Protein AF-A0A1H5C135-F1 (afdb_monomer)

Nearest PDB structures (foldseek):
  6i3y-assembly1_C  TM=2.835E-01  e=1.461E+00  Homo sapiens

Foldseek 3Di:
DDPPLPLAQDDADDLVVLVPDPQLVSSLQNDPAPVSNLVSQVPHEHEPVSVVVVVVCQVVVVHSKHKDKDKDKAFPPVLDQDPVLVVCVVPPPDDPPDDDDPNNVSVVVSVVRMWTKMWMKIAHPVQQWIKIKMDTPLLQDQPPNPDPLGRWIFIDIVNNDVDGPVVQVVLVVPHDRPDDTRIHHYDYDD

Sequence (190 aa):
MGISDTRRAPPPISYDEAMTLPNSVLRLFNLFQKKNVRRFCRSECISQSHLFEIIVACETGQLPWLHKLRYRYFVPPHLEPTAKDREAMLTDDLKVGDTIPDYLRRMTRIFDERRYLVGHIFYSADLSNWHLLYFDQRDLSTRNNHWAGGSHVHVVNWLTVRRDAKVVWEEFNAGKPHMSGLHVRCKRGV

pLDDT: mean 86.57, std 11.34, range [35.56, 97.12]

Structure (mmCIF, N/CA/C/O backbone):
data_AF-A0A1H5C135-F1
#
_entry.id   AF-A0A1H5C135-F1
#
loop_
_atom_site.group_PDB
_atom_site.id
_atom_site.type_symbol
_atom_site.label_atom_id
_atom_site.label_alt_id
_atom_site.label_comp_id
_atom_site.label_asym_id
_atom_site.label_entity_id
_atom_site.label_seq_id
_atom_site.pdbx_PDB_ins_code
_atom_site.Cartn_x
_atom_site.Cartn_y
_atom_site.Cartn_z
_atom_site.occupancy
_atom_site.B_iso_or_equiv
_atom_site.auth_seq_id
_atom_site.auth_comp_id
_atom_site.auth_asym_id
_atom_site.auth_atom_id
_atom_site.pdbx_PDB_model_num
ATOM 1 N N . MET A 1 1 ? 4.888 28.127 19.162 1.00 35.56 1 MET A N 1
ATOM 2 C CA . MET A 1 1 ? 3.709 27.390 19.666 1.00 35.56 1 MET A CA 1
ATOM 3 C C . MET A 1 1 ? 3.835 25.948 19.214 1.00 35.56 1 MET A C 1
ATOM 5 O O . MET A 1 1 ? 3.716 25.688 18.026 1.00 35.56 1 MET A O 1
ATOM 9 N N . GLY A 1 2 ? 4.194 25.040 20.122 1.00 42.16 2 GLY A N 1
ATOM 10 C CA . GLY A 1 2 ? 4.260 23.614 19.811 1.00 42.16 2 GLY A CA 1
ATOM 11 C C . GLY A 1 2 ? 2.852 23.038 19.818 1.00 42.16 2 GLY A C 1
ATOM 12 O O . GLY A 1 2 ? 2.209 23.028 20.864 1.00 42.16 2 GLY A O 1
ATOM 13 N N . ILE A 1 3 ? 2.365 22.586 18.665 1.00 38.75 3 ILE A N 1
ATOM 14 C CA . ILE A 1 3 ? 1.192 21.716 18.623 1.00 38.75 3 ILE A CA 1
ATOM 15 C C . ILE A 1 3 ? 1.677 20.384 19.192 1.00 38.75 3 ILE A C 1
ATOM 17 O O . ILE A 1 3 ? 2.441 19.675 18.537 1.00 38.75 3 ILE A O 1
ATOM 21 N N . SER A 1 4 ? 1.319 20.076 20.440 1.00 42.50 4 SER A N 1
ATOM 22 C CA . SER A 1 4 ? 1.486 18.721 20.953 1.00 42.50 4 SER A CA 1
ATOM 23 C C . SER A 1 4 ? 0.622 17.822 20.078 1.00 42.50 4 SER A C 1
ATOM 25 O O . SER A 1 4 ? -0.604 17.922 20.114 1.00 42.50 4 SER A O 1
ATOM 27 N N . ASP A 1 5 ? 1.255 17.007 19.241 1.00 51.34 5 ASP A N 1
ATOM 28 C CA . ASP A 1 5 ? 0.555 16.064 18.384 1.00 51.34 5 ASP A CA 1
ATOM 29 C C . ASP A 1 5 ? -0.019 14.942 19.264 1.00 51.34 5 ASP A C 1
ATOM 31 O O . ASP A 1 5 ? 0.650 13.966 19.599 1.00 51.34 5 ASP A O 1
ATOM 35 N N . THR A 1 6 ? -1.252 15.136 19.736 1.00 50.22 6 THR A N 1
ATOM 36 C CA . THR A 1 6 ? -1.978 14.223 20.631 1.00 50.22 6 THR A CA 1
ATOM 37 C C . THR A 1 6 ? -2.651 13.074 19.882 1.00 50.22 6 THR A C 1
ATOM 39 O O . THR A 1 6 ? -3.465 12.355 20.466 1.00 50.22 6 THR A O 1
ATOM 42 N N . ARG A 1 7 ? -2.312 12.861 18.603 1.00 63.03 7 ARG A N 1
ATOM 43 C CA . ARG A 1 7 ? -2.850 11.793 17.755 1.00 63.03 7 ARG A CA 1
ATOM 44 C C . ARG A 1 7 ? -2.336 10.415 18.192 1.00 63.03 7 ARG A C 1
ATOM 46 O O . ARG A 1 7 ? -1.456 9.809 17.577 1.00 63.03 7 ARG A O 1
ATOM 53 N N . ARG A 1 8 ? -2.889 9.915 19.299 1.00 64.31 8 ARG A N 1
ATOM 54 C CA . ARG A 1 8 ? -2.757 8.519 19.731 1.00 64.31 8 ARG A CA 1
ATOM 55 C C . ARG A 1 8 ? -3.628 7.623 18.861 1.00 64.31 8 ARG A C 1
ATOM 57 O O . ARG A 1 8 ? -4.703 8.025 18.419 1.00 64.31 8 ARG A O 1
ATOM 64 N N . ALA A 1 9 ? -3.162 6.395 18.650 1.00 64.50 9 ALA A N 1
ATOM 65 C CA . ALA A 1 9 ? -3.964 5.371 17.999 1.00 64.50 9 ALA A CA 1
ATOM 66 C C . ALA A 1 9 ? -5.292 5.165 18.758 1.00 64.50 9 ALA A C 1
ATOM 68 O O . ALA A 1 9 ? -5.298 5.233 19.994 1.00 64.50 9 ALA A O 1
ATOM 69 N N . PRO A 1 10 ? -6.405 4.919 18.045 1.00 68.75 10 PRO A N 1
ATOM 70 C CA . PRO A 1 10 ? -7.676 4.604 18.684 1.00 68.75 10 PRO A CA 1
ATOM 71 C C . PRO A 1 10 ? -7.554 3.332 19.541 1.00 68.75 10 PRO A C 1
ATOM 73 O O . PRO A 1 10 ? -6.720 2.468 19.243 1.00 68.75 10 PRO A O 1
ATOM 76 N N . PRO A 1 11 ? -8.355 3.202 20.615 1.00 74.19 11 PRO A N 1
ATOM 77 C CA . PRO A 1 11 ? -8.351 2.000 21.435 1.00 74.19 11 PRO A CA 1
ATOM 78 C C . PRO A 1 11 ? -8.760 0.771 20.606 1.00 74.19 11 PRO A C 1
ATOM 80 O O . PRO A 1 11 ? -9.535 0.894 19.654 1.00 74.19 11 PRO A O 1
ATOM 83 N N . PRO A 1 12 ? -8.262 -0.424 20.962 1.00 77.06 12 PRO A N 1
ATOM 84 C CA . PRO A 1 12 ? -8.620 -1.645 20.265 1.00 77.06 12 PRO A CA 1
ATOM 85 C C . PRO A 1 12 ? -10.108 -1.954 20.410 1.00 77.06 12 PRO A C 1
ATOM 87 O O . PRO A 1 12 ? -10.613 -2.092 21.521 1.00 77.06 12 PRO A O 1
ATOM 90 N N . ILE A 1 13 ? -10.776 -2.125 19.273 1.00 83.12 13 ILE A N 1
ATOM 91 C CA . ILE A 1 13 ? -12.160 -2.600 19.188 1.00 83.12 13 ILE A CA 1
ATOM 92 C C . ILE A 1 13 ? -12.206 -4.083 18.803 1.00 83.12 13 ILE A C 1
ATOM 94 O O . ILE A 1 13 ? -11.214 -4.668 18.347 1.00 83.12 13 ILE A O 1
ATOM 98 N N . SER A 1 14 ? -13.359 -4.724 19.013 1.00 87.50 14 SER A N 1
ATOM 99 C CA . SER A 1 14 ? -13.539 -6.132 18.638 1.00 87.50 14 SER A CA 1
ATOM 100 C C . SER A 1 14 ? -13.514 -6.319 17.112 1.00 87.50 14 SER A C 1
ATOM 102 O O . SER A 1 14 ? -13.694 -5.371 16.351 1.00 87.50 14 SER A O 1
ATOM 104 N N . TYR A 1 15 ? -13.293 -7.553 16.637 1.00 88.88 15 TYR A N 1
ATOM 105 C CA . TYR A 1 15 ? -13.357 -7.829 15.194 1.00 88.88 15 TYR A CA 1
ATOM 106 C C . TYR A 1 15 ? -14.740 -7.502 14.624 1.00 88.88 15 TYR A C 1
ATOM 108 O O . TYR A 1 15 ? -14.822 -6.853 13.588 1.00 88.88 15 TYR A O 1
ATOM 116 N N . ASP A 1 16 ? -15.805 -7.933 15.301 1.00 91.06 16 ASP A N 1
ATOM 117 C CA . ASP A 1 16 ? -17.172 -7.746 14.814 1.00 91.06 16 ASP A CA 1
ATOM 118 C C . ASP A 1 16 ? -17.531 -6.258 14.761 1.00 91.06 16 ASP A C 1
ATOM 120 O O . ASP A 1 16 ? -18.041 -5.786 13.749 1.00 91.06 16 ASP A O 1
ATOM 124 N N . GLU A 1 17 ? -17.141 -5.494 15.784 1.00 90.12 17 GLU A N 1
ATOM 125 C CA . GLU A 1 17 ? -17.273 -4.035 15.806 1.00 90.12 17 GLU A CA 1
ATOM 126 C C . GLU A 1 17 ? -16.474 -3.372 14.679 1.00 90.12 17 GLU A C 1
ATOM 128 O O . GLU A 1 17 ? -17.028 -2.571 13.926 1.00 90.12 17 GLU A O 1
ATOM 133 N N . ALA A 1 18 ? -15.211 -3.762 14.471 1.00 88.69 18 ALA A N 1
ATOM 134 C CA . ALA A 1 18 ? -14.408 -3.249 13.364 1.00 88.69 18 ALA A CA 1
ATOM 135 C C . ALA A 1 18 ? -15.068 -3.517 12.007 1.00 88.69 18 ALA A C 1
ATOM 137 O O . ALA A 1 18 ? -15.027 -2.658 11.131 1.00 88.69 18 ALA A O 1
ATOM 138 N N . MET A 1 19 ? -15.715 -4.671 11.826 1.00 92.81 19 MET A N 1
ATOM 139 C CA . MET A 1 19 ? -16.389 -5.030 10.577 1.00 92.81 19 MET A CA 1
ATOM 140 C C . MET A 1 19 ? -17.654 -4.208 10.290 1.00 92.81 19 MET A C 1
ATOM 142 O O . MET A 1 19 ? -18.067 -4.145 9.130 1.00 92.81 19 MET A O 1
ATOM 146 N N . THR A 1 20 ? -18.223 -3.528 11.291 1.00 92.56 20 THR A N 1
ATOM 147 C CA . THR A 1 20 ? -19.357 -2.602 11.104 1.00 92.56 20 THR A CA 1
ATOM 148 C C . THR A 1 20 ? -18.963 -1.251 10.514 1.00 92.56 20 THR A C 1
ATOM 150 O O . THR A 1 20 ? -19.818 -0.554 9.969 1.00 92.56 20 THR A O 1
ATOM 153 N N . LEU A 1 21 ? -17.678 -0.876 10.567 1.00 90.94 21 LEU A N 1
ATOM 154 C CA . LEU A 1 21 ? -17.236 0.431 10.080 1.00 90.94 21 LEU A CA 1
ATOM 155 C C . LEU A 1 21 ? -17.515 0.562 8.574 1.00 90.94 21 LEU A C 1
ATOM 157 O O . LEU A 1 21 ? -17.286 -0.391 7.826 1.00 90.94 21 LEU A O 1
ATOM 161 N N . PRO A 1 22 ? -17.964 1.723 8.077 1.00 91.62 22 PRO A N 1
ATOM 162 C CA . PRO A 1 22 ? -18.335 1.870 6.668 1.00 91.62 22 PRO A CA 1
ATOM 163 C C . PRO A 1 22 ? -17.126 1.736 5.730 1.00 91.62 22 PRO A C 1
ATOM 165 O O . PRO A 1 22 ? -17.225 1.143 4.657 1.00 91.62 22 PRO A O 1
ATOM 168 N N . ASN A 1 23 ? -15.958 2.213 6.165 1.00 95.19 23 ASN A N 1
ATOM 169 C CA . ASN A 1 23 ? -14.751 2.260 5.352 1.00 95.19 23 ASN A CA 1
ATOM 170 C C . ASN A 1 23 ? -13.861 1.024 5.574 1.00 95.19 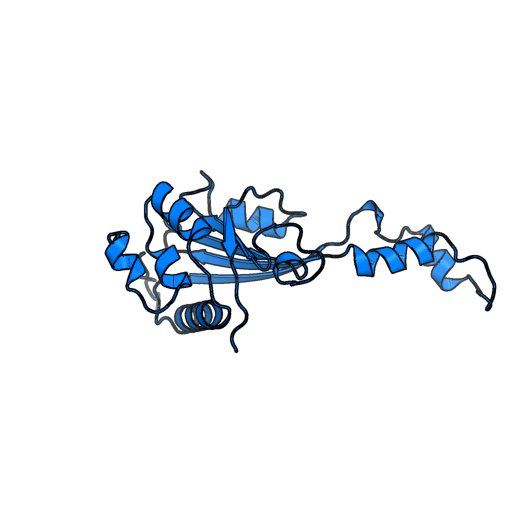23 ASN A C 1
ATOM 172 O O . ASN A 1 23 ? -13.342 0.800 6.666 1.00 95.19 23 ASN A O 1
ATOM 176 N N . SER A 1 24 ? -13.626 0.248 4.512 1.00 95.19 24 SER A N 1
ATOM 177 C CA . SER A 1 24 ? -12.849 -1.006 4.547 1.00 95.19 24 SER A CA 1
ATOM 178 C C . SER A 1 24 ? -11.404 -0.841 5.027 1.00 95.19 24 SER A C 1
ATOM 180 O O . SER A 1 24 ? -10.858 -1.753 5.640 1.00 95.19 24 SER A O 1
ATOM 182 N N . VAL A 1 25 ? -10.764 0.295 4.746 1.00 95.75 25 VAL A N 1
ATOM 183 C CA . VAL A 1 25 ? -9.392 0.564 5.205 1.00 95.75 25 VAL A CA 1
ATOM 184 C C . VAL A 1 25 ? -9.400 0.866 6.702 1.00 95.75 25 VAL A C 1
ATOM 186 O O . VAL A 1 25 ? -8.569 0.340 7.440 1.00 95.75 25 VAL A O 1
ATOM 189 N N . LEU A 1 26 ? -10.400 1.612 7.176 1.00 93.94 26 LEU A N 1
ATOM 190 C CA . LEU A 1 26 ? -10.574 1.867 8.604 1.00 93.94 26 LEU A CA 1
ATOM 191 C C . LEU A 1 26 ? -10.840 0.579 9.394 1.00 93.94 26 LEU A C 1
ATOM 193 O O . LEU A 1 26 ? -10.313 0.435 10.496 1.00 93.94 26 LEU A O 1
ATOM 197 N N . ARG A 1 27 ? -11.582 -0.386 8.823 1.00 95.06 27 ARG A N 1
ATOM 198 C CA . ARG A 1 27 ? -11.733 -1.731 9.416 1.00 95.06 27 ARG A CA 1
ATOM 199 C C . ARG A 1 27 ? -10.369 -2.351 9.698 1.00 95.06 27 ARG A C 1
ATOM 201 O O . ARG A 1 27 ? -10.116 -2.765 10.821 1.00 95.06 27 ARG A O 1
ATOM 208 N N . LEU A 1 28 ? -9.479 -2.367 8.699 1.00 95.06 28 LEU A N 1
ATOM 209 C CA . LEU A 1 28 ? -8.127 -2.925 8.809 1.00 95.06 28 LEU A CA 1
ATOM 210 C C . LEU A 1 28 ? -7.286 -2.219 9.883 1.00 95.06 28 LEU A C 1
ATOM 212 O O . LEU A 1 28 ? -6.556 -2.890 10.613 1.00 95.06 28 LEU A O 1
ATOM 216 N N . PHE A 1 29 ? -7.378 -0.891 9.978 1.00 93.38 29 PHE A N 1
ATOM 217 C CA . PHE A 1 29 ? -6.605 -0.089 10.938 1.00 93.38 29 PHE A CA 1
ATOM 218 C C . PHE A 1 29 ? -7.008 -0.345 12.390 1.00 93.38 29 PHE A C 1
ATOM 220 O O . PHE A 1 29 ? -6.209 -0.154 13.300 1.00 93.38 29 PHE A O 1
ATOM 227 N N . ASN A 1 30 ? -8.228 -0.832 12.601 1.00 92.12 30 ASN A N 1
ATOM 228 C CA . ASN A 1 30 ? -8.767 -1.136 13.918 1.00 92.12 30 ASN A CA 1
ATOM 229 C C . ASN A 1 30 ? -8.621 -2.620 14.311 1.00 92.12 30 ASN A C 1
ATOM 231 O O . ASN A 1 30 ? -9.238 -3.078 15.271 1.00 92.12 30 ASN A O 1
ATOM 235 N N . LEU A 1 31 ? -7.795 -3.398 13.598 1.00 93.31 31 LEU A N 1
ATOM 236 C CA . LEU A 1 31 ? -7.506 -4.792 13.946 1.00 93.31 31 LEU A CA 1
ATOM 237 C C . LEU A 1 31 ? -6.205 -4.908 14.739 1.00 93.31 31 LEU A C 1
ATOM 239 O O . LEU A 1 31 ? -5.119 -4.764 14.188 1.00 93.31 31 LEU A O 1
ATOM 243 N N . PHE A 1 32 ? -6.317 -5.308 16.007 1.00 91.75 32 PHE A N 1
ATOM 244 C CA . PHE A 1 32 ? -5.185 -5.410 16.942 1.00 91.75 32 PHE A CA 1
ATOM 245 C C . PHE A 1 32 ? -4.695 -6.845 17.178 1.00 91.75 32 PHE A C 1
ATOM 247 O O . PHE A 1 32 ? -3.908 -7.122 18.079 1.00 91.75 32 PHE A O 1
ATOM 254 N N . GLN A 1 33 ? -5.158 -7.796 16.364 1.00 92.38 33 GLN A N 1
ATOM 255 C CA . GLN A 1 33 ? -4.732 -9.191 16.439 1.00 92.38 33 GLN A CA 1
ATOM 256 C C . GLN A 1 33 ? -4.338 -9.706 15.061 1.00 92.38 33 GLN A C 1
ATOM 258 O O . GLN A 1 33 ? -5.110 -9.637 14.104 1.00 92.38 33 GLN A O 1
ATOM 263 N N . LYS A 1 34 ? -3.160 -10.332 14.973 1.00 93.81 34 LYS A N 1
ATOM 264 C CA . LYS A 1 34 ? -2.631 -10.901 13.722 1.00 93.81 34 LYS A CA 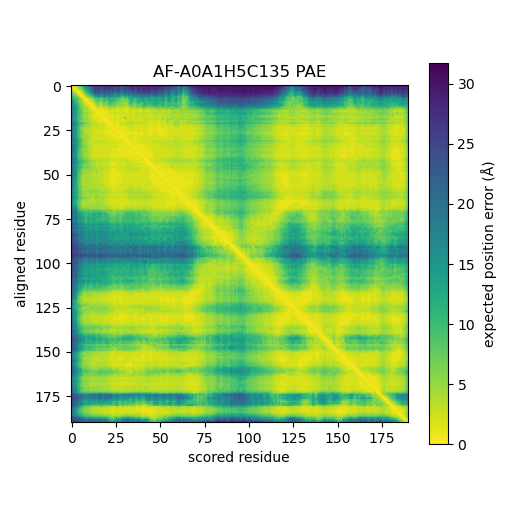1
ATOM 265 C C . LYS A 1 34 ? -3.607 -11.871 13.045 1.00 93.81 34 LYS A C 1
ATOM 267 O O . LYS A 1 34 ? -3.706 -11.882 11.819 1.00 93.81 34 LYS A O 1
ATOM 272 N N . LYS A 1 35 ? -4.340 -12.679 13.825 1.00 94.88 35 LYS A N 1
ATOM 273 C CA . LYS A 1 35 ? -5.364 -13.600 13.294 1.00 94.88 35 LYS A CA 1
ATOM 274 C C . LYS A 1 35 ? -6.503 -12.856 12.584 1.00 94.88 35 LYS A C 1
ATOM 276 O O . LYS A 1 35 ? -6.935 -13.298 11.525 1.00 94.88 35 LYS A O 1
ATOM 281 N N . ASN A 1 36 ? -6.914 -11.705 13.113 1.00 95.19 36 ASN A N 1
ATOM 282 C CA . ASN A 1 36 ? -7.996 -10.895 12.564 1.00 95.19 36 ASN A CA 1
ATOM 283 C C . ASN A 1 36 ? -7.551 -10.189 11.285 1.00 95.19 36 ASN A C 1
ATOM 285 O O . ASN A 1 36 ? -8.279 -10.217 10.302 1.00 95.19 36 ASN A O 1
ATOM 289 N N . VAL A 1 37 ? -6.326 -9.653 11.256 1.00 95.19 37 VAL A N 1
ATOM 290 C CA . VAL A 1 37 ? -5.735 -9.075 10.036 1.00 95.19 37 VAL A CA 1
ATOM 291 C C . VAL A 1 37 ? -5.681 -10.120 8.919 1.00 95.19 37 VAL A C 1
ATOM 293 O O . VAL A 1 37 ? -6.117 -9.870 7.801 1.00 95.19 37 VAL A O 1
ATOM 296 N N . ARG A 1 38 ? -5.212 -11.336 9.225 1.00 95.62 38 ARG A N 1
ATOM 297 C CA . ARG A 1 38 ? -5.188 -12.443 8.255 1.00 95.62 38 ARG A CA 1
ATOM 298 C C . ARG A 1 38 ? -6.583 -12.829 7.770 1.00 95.62 38 ARG A C 1
ATOM 300 O O . ARG A 1 38 ? -6.739 -13.113 6.587 1.00 95.62 38 ARG A O 1
ATOM 307 N N . ARG A 1 39 ? -7.573 -12.865 8.669 1.00 95.81 39 ARG A N 1
ATOM 308 C CA . ARG A 1 39 ? -8.977 -13.127 8.320 1.00 95.81 39 ARG A CA 1
ATOM 309 C C . ARG A 1 39 ? -9.495 -12.054 7.366 1.00 95.81 39 ARG A C 1
ATOM 311 O O . ARG A 1 39 ? -9.949 -12.400 6.283 1.00 95.81 39 ARG A O 1
ATOM 318 N N . PHE A 1 40 ? -9.318 -10.785 7.728 1.00 96.38 40 PHE A N 1
ATOM 319 C CA . PHE A 1 40 ? -9.700 -9.631 6.921 1.00 96.38 40 PHE A CA 1
ATOM 320 C C . PHE A 1 40 ? -9.102 -9.699 5.512 1.00 96.38 40 PHE A C 1
ATOM 322 O O . PHE A 1 40 ? -9.833 -9.658 4.533 1.00 96.38 40 PHE A O 1
ATOM 329 N N . CYS A 1 41 ? -7.787 -9.901 5.389 1.00 95.50 41 CYS A N 1
ATOM 330 C CA . CYS A 1 41 ? -7.118 -9.965 4.087 1.00 95.50 41 CYS A CA 1
ATOM 331 C C . CYS A 1 41 ? -7.635 -11.102 3.179 1.00 95.50 41 CYS A C 1
ATOM 333 O O . CYS A 1 41 ? -7.544 -10.999 1.960 1.00 95.50 41 CYS A O 1
ATOM 335 N N . ARG A 1 42 ? -8.189 -12.181 3.752 1.00 94.44 42 ARG A N 1
ATOM 336 C CA . ARG A 1 42 ? -8.751 -13.315 2.996 1.00 94.44 42 ARG A CA 1
ATOM 337 C C . ARG A 1 42 ? -10.202 -13.096 2.566 1.00 94.44 42 ARG A C 1
ATOM 339 O O . ARG A 1 42 ? -10.584 -13.561 1.491 1.00 94.44 42 ARG A O 1
ATOM 346 N N . SER A 1 43 ? -11.020 -12.465 3.409 1.00 93.31 43 SER A N 1
ATOM 347 C CA . SER A 1 43 ? -12.465 -12.330 3.174 1.00 93.31 43 SER A CA 1
ATOM 348 C C . SER A 1 43 ? -12.845 -10.996 2.545 1.00 93.31 43 SER A C 1
ATOM 350 O O . SER A 1 43 ? -13.713 -10.961 1.676 1.00 93.31 43 SER A O 1
ATOM 352 N N . GLU A 1 44 ? -12.156 -9.919 2.901 1.00 95.00 44 GLU A N 1
ATOM 353 C CA . GLU A 1 44 ? -12.580 -8.564 2.575 1.00 95.00 44 GLU A CA 1
ATOM 354 C C . GLU A 1 44 ? -11.979 -8.032 1.275 1.00 95.00 44 GLU A C 1
ATOM 356 O O . GLU A 1 44 ? -11.074 -8.610 0.663 1.00 95.00 44 GLU A O 1
ATOM 361 N N . CYS A 1 45 ? -12.521 -6.895 0.847 1.00 94.81 45 CYS A N 1
ATOM 362 C CA . CYS A 1 45 ? -12.034 -6.130 -0.283 1.00 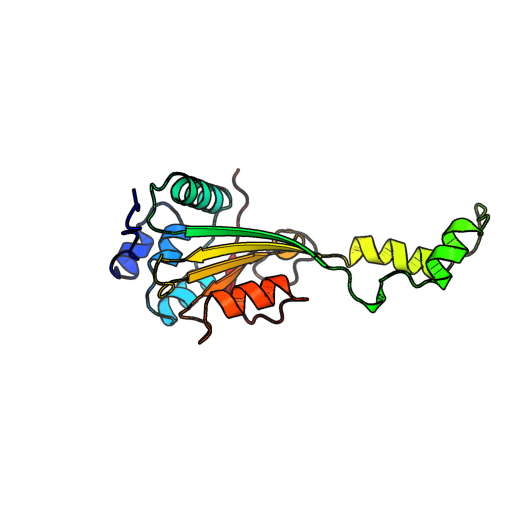94.81 45 CYS A CA 1
ATOM 363 C C . CYS A 1 45 ? -11.881 -4.661 0.118 1.00 94.81 45 CYS A C 1
ATOM 365 O O . CYS A 1 45 ? -12.805 -4.055 0.663 1.00 94.81 45 CYS A O 1
ATOM 367 N N . ILE A 1 46 ? -10.715 -4.088 -0.173 1.00 94.94 46 ILE A N 1
ATOM 368 C CA . ILE A 1 46 ? -10.474 -2.655 -0.053 1.00 94.94 46 ILE A CA 1
ATOM 369 C C . ILE A 1 46 ? -10.964 -1.959 -1.325 1.00 94.94 46 ILE A C 1
ATOM 371 O O . ILE A 1 46 ? -10.635 -2.363 -2.439 1.00 94.94 46 ILE A O 1
ATOM 375 N N . SER A 1 47 ? -11.759 -0.904 -1.160 1.00 93.75 47 SER A N 1
ATOM 376 C CA . SER A 1 47 ? -12.128 -0.011 -2.262 1.00 93.75 47 SER A CA 1
ATOM 377 C C . SER A 1 47 ? -11.079 1.084 -2.441 1.00 93.75 47 SER A C 1
ATOM 379 O O . SER A 1 47 ? -10.600 1.635 -1.448 1.00 93.75 47 SER A O 1
ATOM 381 N N . GLN A 1 48 ? -10.775 1.461 -3.685 1.00 92.44 48 GLN A N 1
ATOM 382 C CA . GLN A 1 48 ? -9.945 2.640 -3.960 1.00 92.44 48 GLN A CA 1
ATOM 383 C C . GLN A 1 48 ? -10.563 3.926 -3.395 1.00 92.44 48 GLN A C 1
ATOM 385 O O . GLN A 1 48 ? -9.836 4.731 -2.821 1.00 92.44 48 GLN A O 1
ATOM 390 N N . SER A 1 49 ? -11.891 4.081 -3.465 1.00 94.94 49 SER A N 1
ATOM 391 C CA . SER A 1 49 ? -12.586 5.232 -2.869 1.00 94.94 49 SER A CA 1
ATOM 392 C C . SER A 1 49 ? -12.390 5.279 -1.354 1.00 94.94 49 SER A C 1
ATOM 394 O O . SER A 1 49 ? -12.060 6.324 -0.810 1.00 94.94 49 SER A O 1
ATOM 396 N N . HIS A 1 50 ? -12.458 4.125 -0.682 1.00 95.94 50 HIS A N 1
ATOM 397 C CA . HIS A 1 50 ? -12.204 4.051 0.757 1.00 95.94 50 HIS A CA 1
ATOM 398 C C . HIS A 1 50 ? -10.755 4.397 1.113 1.00 95.94 50 HIS A C 1
ATOM 400 O O . HIS A 1 50 ? -10.518 5.044 2.128 1.00 95.94 50 HIS A O 1
ATOM 406 N N . LEU A 1 51 ? -9.778 3.980 0.301 1.00 95.69 51 LEU A N 1
ATOM 407 C CA . LEU A 1 51 ? -8.386 4.382 0.507 1.00 95.69 51 LEU A CA 1
ATOM 408 C C . LEU A 1 51 ? -8.219 5.897 0.342 1.00 95.69 51 LEU A C 1
ATOM 410 O O . LEU A 1 51 ? -7.574 6.527 1.175 1.00 95.69 51 LEU A O 1
ATOM 414 N N . PHE A 1 52 ? -8.832 6.480 -0.689 1.00 95.62 52 PHE A N 1
ATOM 415 C CA . PHE A 1 52 ? -8.824 7.923 -0.916 1.00 95.62 52 PHE A CA 1
ATOM 416 C C . PHE A 1 52 ? -9.453 8.697 0.251 1.00 95.62 52 PHE A C 1
ATOM 418 O O . PHE A 1 52 ? -8.831 9.624 0.764 1.00 95.62 52 PHE A O 1
ATOM 425 N N . GLU A 1 53 ? -10.629 8.281 0.724 1.00 96.31 53 GLU A N 1
ATOM 426 C CA . GLU A 1 53 ? -11.298 8.874 1.889 1.00 96.31 53 GLU A CA 1
ATOM 427 C C . GLU A 1 53 ? -10.393 8.883 3.124 1.00 96.31 53 GLU A C 1
ATOM 429 O O . GLU A 1 53 ? -10.286 9.904 3.798 1.00 96.31 53 GLU A O 1
ATOM 434 N N . ILE A 1 54 ? -9.700 7.772 3.406 1.00 96.12 54 ILE A N 1
ATOM 435 C CA . ILE A 1 54 ? -8.778 7.701 4.543 1.00 96.12 54 ILE A CA 1
ATOM 436 C C . ILE A 1 54 ? -7.585 8.627 4.355 1.00 96.12 54 ILE A C 1
ATOM 438 O O . ILE A 1 54 ? -7.211 9.297 5.312 1.00 96.12 54 ILE A O 1
ATOM 442 N N . ILE A 1 55 ? -7.005 8.709 3.155 1.00 96.75 55 ILE A N 1
ATOM 443 C CA . ILE A 1 55 ? -5.915 9.655 2.876 1.00 96.75 55 ILE A CA 1
ATOM 444 C C . ILE A 1 55 ? -6.384 11.079 3.180 1.00 96.75 55 ILE A C 1
ATOM 446 O O . ILE A 1 55 ? -5.762 11.759 3.990 1.00 96.75 55 ILE A O 1
ATOM 450 N N . VAL A 1 56 ? -7.514 11.504 2.611 1.00 97.12 56 VAL A N 1
ATOM 451 C CA . VAL A 1 56 ? -8.066 12.848 2.836 1.00 97.12 56 VAL A CA 1
ATOM 452 C C . VAL A 1 56 ? -8.346 13.091 4.319 1.00 97.12 56 VAL A C 1
ATOM 454 O O . VAL A 1 56 ? -7.965 14.133 4.852 1.00 97.12 56 VAL A O 1
ATOM 457 N N . ALA A 1 57 ? -8.955 12.133 5.015 1.00 95.69 57 ALA A N 1
ATOM 458 C CA . ALA A 1 57 ? -9.254 12.254 6.437 1.00 95.69 57 ALA A CA 1
ATOM 459 C C . ALA A 1 57 ? -7.984 12.338 7.310 1.00 95.69 57 ALA A C 1
ATOM 461 O O . ALA A 1 57 ? -7.982 13.032 8.325 1.00 95.69 57 ALA A O 1
ATOM 462 N N . CYS A 1 58 ? -6.885 11.682 6.921 1.00 94.56 58 CYS A N 1
ATOM 463 C CA . CYS A 1 58 ? -5.588 11.814 7.596 1.00 94.56 58 CYS A CA 1
ATOM 464 C C . CYS A 1 58 ? -4.955 13.193 7.350 1.00 94.56 58 CYS A C 1
ATOM 466 O O . CYS A 1 58 ? -4.547 13.861 8.299 1.00 94.56 58 CYS A O 1
ATOM 468 N N . GLU A 1 59 ? -4.906 13.643 6.091 1.00 94.44 59 GLU A N 1
ATOM 469 C CA . GLU A 1 59 ? -4.295 14.928 5.704 1.00 94.44 59 GLU A CA 1
ATOM 470 C C . GLU A 1 59 ? -5.052 16.134 6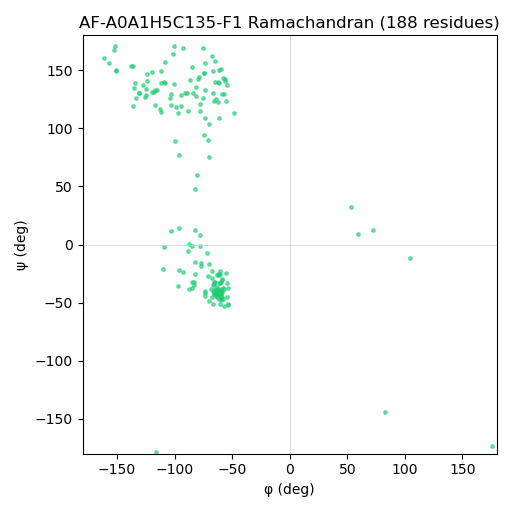.284 1.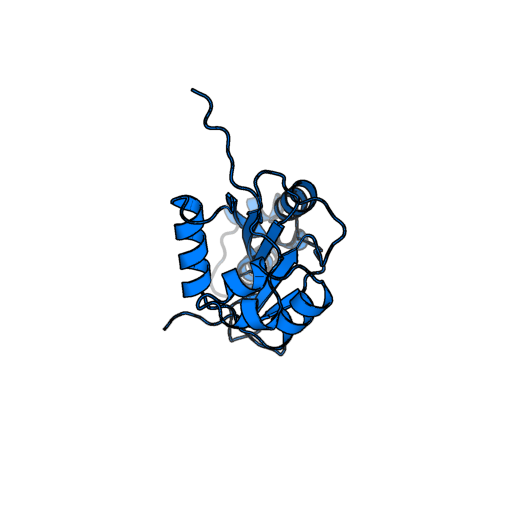00 94.44 59 GLU A C 1
ATOM 472 O O . GLU A 1 59 ? -4.452 17.146 6.635 1.00 94.44 59 GLU A O 1
ATOM 477 N N . THR A 1 60 ? -6.373 16.016 6.439 1.00 94.69 60 THR A N 1
ATOM 478 C CA . THR A 1 60 ? -7.228 17.048 7.054 1.00 94.69 60 THR A CA 1
ATOM 479 C C . THR A 1 60 ? -7.292 16.963 8.582 1.00 94.69 60 THR A C 1
ATOM 481 O O . THR A 1 60 ? -7.958 17.780 9.213 1.00 94.69 60 THR A O 1
ATOM 484 N N . GLY A 1 61 ? -6.617 15.986 9.198 1.00 91.31 61 GLY A N 1
ATOM 485 C CA . GLY A 1 61 ? -6.598 15.804 10.651 1.00 91.31 61 GLY A CA 1
ATOM 486 C C . GLY A 1 61 ? -7.901 15.268 11.256 1.00 91.31 61 GLY A C 1
ATOM 487 O O . GLY A 1 61 ? -8.043 15.278 12.476 1.00 91.31 61 GLY A O 1
ATOM 488 N N . GLN A 1 62 ? -8.841 14.780 10.439 1.00 91.62 62 GLN A N 1
ATOM 489 C CA . GLN A 1 62 ? -10.069 14.122 10.908 1.00 91.62 62 GLN A CA 1
ATOM 490 C C . GLN A 1 62 ? -9.796 12.745 11.522 1.00 91.62 62 GLN A C 1
ATOM 492 O O . GLN A 1 62 ? -10.556 12.276 12.369 1.00 91.62 62 GLN A O 1
ATOM 497 N N . LEU A 1 63 ? -8.715 12.089 11.096 1.00 90.62 63 LEU A N 1
ATOM 498 C CA . LEU A 1 63 ? -8.237 10.841 11.673 1.00 90.62 63 LEU A CA 1
ATOM 499 C C . LEU A 1 63 ? -6.897 11.039 12.394 1.00 90.62 63 LEU A C 1
ATOM 501 O O . LEU A 1 63 ? -6.069 11.843 11.964 1.00 90.62 63 LEU A O 1
ATOM 505 N N . PRO A 1 64 ? -6.626 10.252 13.452 1.00 90.31 64 PRO A N 1
ATOM 506 C CA . PRO A 1 64 ? -5.383 10.344 14.218 1.00 90.31 64 PRO A CA 1
ATOM 507 C C . PRO A 1 64 ? -4.188 9.676 13.516 1.00 90.31 64 PRO A C 1
ATOM 509 O O . PRO A 1 64 ? -3.127 9.510 14.112 1.00 90.31 64 PRO A O 1
ATOM 512 N N . TRP A 1 65 ? -4.344 9.243 12.269 1.00 92.75 65 TRP A N 1
ATOM 513 C CA . TRP A 1 65 ? -3.278 8.593 11.521 1.00 92.75 65 TRP A CA 1
ATOM 514 C C . TRP A 1 65 ? -2.485 9.639 10.745 1.00 92.75 65 TRP A C 1
ATOM 516 O O . TRP A 1 65 ? -3.044 10.467 10.030 1.00 92.75 65 TRP A O 1
ATOM 526 N N . LEU A 1 66 ? -1.165 9.580 10.870 1.00 95.06 66 LEU A N 1
ATOM 527 C CA . LEU A 1 66 ? -0.247 10.268 9.976 1.00 95.06 66 LEU A CA 1
ATOM 528 C C . LEU A 1 66 ? -0.105 9.444 8.701 1.00 95.06 66 LEU A C 1
ATOM 530 O O . LEU A 1 66 ? -0.063 8.215 8.764 1.00 95.06 66 LEU A O 1
ATOM 534 N N . HIS A 1 67 ? -0.003 10.111 7.556 1.00 96.75 67 HIS A N 1
ATOM 535 C CA . HIS A 1 67 ? 0.110 9.469 6.253 1.00 96.75 67 HIS A CA 1
ATOM 536 C C . HIS A 1 67 ? 1.372 9.939 5.523 1.00 96.75 67 HIS A C 1
ATOM 538 O O . HIS A 1 67 ? 1.758 11.106 5.586 1.00 96.75 67 HIS A O 1
ATOM 544 N N . LYS A 1 68 ? 2.039 9.009 4.835 1.00 96.81 68 LYS A N 1
ATOM 545 C CA . LYS A 1 68 ? 3.095 9.302 3.862 1.00 96.81 68 LYS A CA 1
ATOM 546 C C . LYS A 1 68 ? 2.894 8.469 2.604 1.00 96.81 68 LYS A C 1
ATOM 548 O O . LYS A 1 68 ? 2.623 7.271 2.671 1.00 96.81 68 LYS A O 1
ATOM 553 N N . LEU A 1 69 ? 3.123 9.111 1.464 1.00 95.94 69 LEU A N 1
ATOM 554 C CA . LEU A 1 69 ? 3.087 8.508 0.138 1.00 95.94 69 LEU A CA 1
ATOM 555 C C . LEU A 1 69 ? 4.490 8.477 -0.466 1.00 95.94 69 LEU A C 1
ATOM 557 O O . LEU A 1 69 ? 5.241 9.453 -0.409 1.00 95.94 69 LEU A O 1
ATOM 561 N N . ARG A 1 70 ? 4.812 7.370 -1.126 1.00 94.06 70 ARG A N 1
ATOM 562 C CA . ARG A 1 70 ? 5.942 7.270 -2.039 1.00 94.06 70 ARG A CA 1
ATOM 563 C C . ARG A 1 70 ? 5.519 6.542 -3.303 1.00 94.06 70 ARG A C 1
ATOM 565 O O . ARG A 1 70 ? 4.919 5.475 -3.242 1.00 94.06 70 ARG A O 1
ATOM 572 N N . TYR A 1 71 ? 5.912 7.093 -4.442 1.00 91.19 71 TYR A N 1
ATOM 573 C CA . TYR A 1 71 ? 5.886 6.407 -5.724 1.00 91.19 71 TYR A CA 1
ATOM 574 C C . TYR A 1 71 ? 7.304 6.326 -6.283 1.00 91.19 71 TYR A C 1
ATOM 576 O O . TYR A 1 71 ? 8.131 7.208 -6.031 1.00 91.19 71 TYR A O 1
ATOM 584 N N . ARG A 1 72 ? 7.602 5.267 -7.034 1.00 86.38 72 ARG A N 1
ATOM 585 C CA . ARG A 1 72 ? 8.874 5.140 -7.749 1.00 86.38 72 ARG A CA 1
ATOM 586 C C . ARG A 1 72 ? 8.784 4.187 -8.927 1.00 86.38 72 ARG A C 1
ATOM 588 O O . ARG A 1 72 ? 7.987 3.249 -8.942 1.00 86.38 72 ARG A O 1
ATOM 595 N N . TYR A 1 73 ? 9.695 4.400 -9.862 1.00 85.31 73 TYR A N 1
ATOM 596 C CA . TYR A 1 73 ? 9.967 3.470 -10.940 1.00 85.31 73 TYR A CA 1
ATOM 597 C C . TYR A 1 73 ? 11.033 2.479 -10.488 1.00 85.31 73 TYR A C 1
ATOM 599 O O . TYR A 1 73 ? 12.075 2.866 -9.964 1.00 85.31 73 TYR A O 1
ATOM 607 N N . PHE A 1 74 ? 10.760 1.200 -10.689 1.00 83.88 74 PHE A N 1
ATOM 608 C CA . PHE A 1 74 ? 11.741 0.139 -10.568 1.00 83.88 74 PHE A CA 1
ATOM 609 C C . PHE A 1 74 ? 11.977 -0.450 -11.954 1.00 83.88 74 PHE A C 1
ATOM 611 O O . PHE A 1 74 ? 11.063 -1.020 -12.557 1.00 83.88 74 PHE A O 1
ATOM 618 N N . VAL A 1 75 ? 13.203 -0.307 -12.445 1.00 83.75 75 VAL A N 1
ATOM 619 C CA . VAL A 1 75 ? 13.692 -1.001 -13.634 1.00 83.75 75 VAL A CA 1
ATOM 620 C C . VAL A 1 75 ? 14.606 -2.122 -13.137 1.00 83.75 75 VAL A C 1
ATOM 622 O O . VAL A 1 75 ? 15.490 -1.857 -12.324 1.00 83.75 75 VAL A O 1
ATOM 625 N N . PRO A 1 76 ? 14.383 -3.385 -13.535 1.00 82.81 76 PRO A N 1
ATOM 626 C CA . PRO A 1 76 ? 15.296 -4.467 -13.193 1.00 82.81 76 PRO A CA 1
ATOM 627 C C . PRO A 1 76 ? 16.738 -4.145 -13.631 1.00 82.81 76 PRO A C 1
ATOM 629 O O . PRO A 1 76 ? 16.912 -3.723 -14.774 1.00 82.81 76 PRO A O 1
ATOM 632 N N . PRO A 1 77 ? 17.770 -4.417 -12.804 1.00 84.88 77 PRO A N 1
ATOM 633 C CA . PRO A 1 77 ? 19.154 -4.045 -13.126 1.00 84.88 77 PRO A CA 1
ATOM 634 C C . PRO A 1 77 ? 19.652 -4.570 -14.480 1.00 84.88 77 PRO A C 1
ATOM 636 O O . PRO A 1 77 ? 20.400 -3.902 -15.179 1.00 84.88 77 PRO A O 1
ATOM 639 N N . HIS A 1 78 ? 19.190 -5.755 -14.891 1.00 84.19 78 HIS A N 1
ATOM 640 C CA . HIS A 1 78 ? 19.568 -6.376 -16.165 1.00 84.19 78 HIS A CA 1
ATOM 641 C C . HIS A 1 78 ? 18.971 -5.692 -17.413 1.00 84.19 78 HIS A C 1
ATOM 643 O O . HIS A 1 78 ? 19.300 -6.075 -18.536 1.00 84.19 78 HIS A O 1
ATOM 649 N N . LEU A 1 79 ? 18.074 -4.719 -17.228 1.00 86.06 79 LEU A N 1
ATOM 650 C CA . LEU A 1 79 ? 17.466 -3.922 -18.295 1.00 86.06 79 LEU A CA 1
ATOM 651 C C . LEU A 1 79 ? 17.956 -2.472 -18.298 1.00 86.06 79 LEU A C 1
ATOM 653 O O . LEU A 1 79 ? 17.548 -1.707 -19.169 1.00 86.06 79 LEU A O 1
ATOM 657 N N . GLU A 1 80 ? 18.805 -2.073 -17.350 1.00 85.06 80 GLU A N 1
ATOM 658 C CA . GLU A 1 80 ? 19.376 -0.730 -17.359 1.00 85.06 80 GLU A CA 1
ATOM 659 C C . GLU A 1 80 ? 20.315 -0.560 -18.567 1.00 85.06 80 GLU A C 1
ATOM 661 O O . GLU A 1 80 ? 21.179 -1.414 -18.793 1.00 85.06 80 GLU A O 1
ATOM 666 N N . PRO A 1 81 ? 20.176 0.522 -19.360 1.00 84.12 81 PRO A N 1
ATOM 667 C CA . PRO A 1 81 ? 21.062 0.761 -20.491 1.00 84.12 81 PRO A CA 1
ATOM 668 C C . PRO A 1 81 ? 22.523 0.867 -20.047 1.00 84.12 81 PRO A C 1
ATOM 670 O O . PRO A 1 81 ? 22.868 1.647 -19.152 1.00 84.12 81 PRO A O 1
ATOM 673 N N . THR A 1 82 ? 23.407 0.125 -20.707 1.00 86.69 82 THR A N 1
ATOM 674 C CA . THR A 1 82 ? 24.856 0.246 -20.500 1.00 86.69 82 THR A CA 1
ATOM 675 C C . THR A 1 82 ? 25.408 1.508 -21.179 1.00 86.69 82 THR A C 1
ATOM 677 O O . THR A 1 82 ? 24.719 2.164 -21.959 1.00 86.69 82 THR A O 1
ATOM 680 N N . ALA A 1 83 ? 26.664 1.878 -20.904 1.00 87.12 83 ALA A N 1
ATOM 681 C CA . ALA A 1 83 ? 27.312 2.982 -21.625 1.00 87.12 83 ALA A CA 1
ATOM 682 C C . ALA A 1 83 ? 27.382 2.711 -23.137 1.00 87.12 83 ALA A C 1
ATOM 684 O O . ALA A 1 83 ? 27.072 3.595 -23.928 1.00 87.12 83 ALA A O 1
ATOM 685 N N . LYS A 1 84 ? 27.676 1.460 -23.509 1.00 85.12 84 LYS A N 1
ATOM 686 C CA . LYS A 1 84 ? 27.684 0.995 -24.898 1.00 85.12 84 LYS A CA 1
ATOM 687 C C . LYS A 1 84 ? 26.307 1.109 -25.555 1.00 85.12 84 LYS A C 1
ATOM 689 O O . LYS A 1 84 ? 26.217 1.512 -26.705 1.00 85.12 84 LYS A O 1
ATOM 694 N N . ASP A 1 85 ? 25.238 0.793 -24.821 1.00 84.44 85 ASP A N 1
ATOM 695 C CA . ASP A 1 85 ? 23.869 0.949 -25.331 1.00 84.44 85 ASP A CA 1
ATOM 696 C C . ASP A 1 85 ? 23.546 2.412 -25.616 1.00 84.44 85 ASP A C 1
ATOM 698 O O . ASP A 1 85 ? 22.964 2.722 -26.648 1.00 84.44 85 ASP A O 1
ATOM 702 N N . ARG A 1 86 ? 23.948 3.317 -24.716 1.00 86.25 86 ARG A N 1
ATOM 703 C CA . ARG A 1 86 ? 23.735 4.757 -24.896 1.00 86.25 86 ARG A CA 1
ATOM 704 C C . ARG A 1 86 ? 24.487 5.307 -26.102 1.00 86.25 86 ARG A C 1
ATOM 706 O O . ARG A 1 86 ? 23.946 6.153 -26.796 1.00 86.25 86 ARG A O 1
ATOM 713 N N . GLU A 1 87 ? 25.705 4.836 -26.340 1.00 87.31 87 GLU A N 1
ATOM 714 C CA . GLU A 1 87 ? 26.492 5.223 -27.511 1.00 87.31 87 GLU A CA 1
ATOM 715 C C . GLU A 1 87 ? 25.846 4.715 -28.805 1.00 87.31 87 GLU A C 1
ATOM 717 O O . GLU A 1 87 ? 25.546 5.522 -29.679 1.00 87.31 87 GLU A O 1
ATOM 722 N N . ALA A 1 88 ? 25.507 3.422 -28.874 1.00 85.06 88 ALA A N 1
ATOM 723 C CA . ALA A 1 88 ? 24.820 2.833 -30.026 1.00 85.06 88 ALA A CA 1
ATOM 724 C C . ALA A 1 88 ? 23.491 3.543 -30.341 1.00 85.06 88 ALA A C 1
ATOM 726 O O . ALA A 1 88 ? 23.177 3.809 -31.495 1.00 85.06 88 ALA A O 1
ATOM 727 N N . MET A 1 89 ? 22.730 3.950 -29.318 1.00 82.75 89 MET A N 1
ATOM 728 C CA . MET A 1 89 ? 21.497 4.728 -29.500 1.00 82.75 89 MET A CA 1
ATOM 729 C C . MET A 1 89 ? 21.705 6.089 -30.176 1.00 82.75 89 MET A C 1
ATOM 731 O O . MET A 1 89 ? 20.756 6.614 -30.752 1.00 82.75 89 MET A O 1
ATOM 735 N N . LEU A 1 90 ? 22.896 6.678 -30.062 1.00 84.38 90 LEU A N 1
ATOM 736 C CA . LEU A 1 90 ? 23.231 7.969 -30.663 1.00 84.38 90 LEU A CA 1
ATOM 737 C C . LEU A 1 90 ? 23.859 7.829 -32.052 1.00 84.38 90 LEU A C 1
ATOM 739 O O . LEU A 1 90 ? 23.814 8.786 -32.822 1.00 84.38 90 LEU A O 1
ATOM 743 N N . THR A 1 91 ? 24.469 6.682 -32.358 1.00 85.12 91 THR A N 1
ATOM 744 C CA . THR A 1 91 ? 25.269 6.495 -33.577 1.00 85.12 91 THR A CA 1
ATOM 745 C C . THR A 1 91 ? 24.638 5.571 -34.608 1.00 85.12 91 THR A C 1
ATOM 747 O O . THR A 1 91 ? 25.014 5.643 -35.776 1.00 85.12 91 THR A O 1
ATOM 750 N N . ASP A 1 92 ? 23.713 4.699 -34.206 1.00 83.25 92 ASP A N 1
ATOM 751 C CA . ASP A 1 92 ? 23.126 3.709 -35.108 1.00 83.25 92 ASP A CA 1
ATOM 752 C C . ASP A 1 92 ? 22.068 4.346 -36.026 1.00 83.25 92 ASP A C 1
ATOM 754 O O . ASP A 1 92 ? 21.050 4.868 -35.569 1.00 83.25 92 ASP A O 1
ATOM 758 N N . ASP A 1 93 ? 22.287 4.246 -37.340 1.00 82.50 93 ASP A N 1
ATOM 759 C CA . ASP A 1 93 ? 21.338 4.643 -38.391 1.00 82.50 93 ASP A CA 1
ATOM 760 C C . ASP A 1 93 ? 20.535 3.421 -38.871 1.00 82.50 93 ASP A C 1
ATOM 762 O O . ASP A 1 93 ? 20.832 2.806 -39.899 1.00 82.50 93 ASP A O 1
ATOM 766 N N . LEU A 1 94 ? 19.556 3.014 -38.057 1.00 82.44 94 LEU A N 1
ATOM 767 C CA . LEU A 1 94 ? 18.725 1.836 -38.318 1.00 82.44 94 LEU A CA 1
ATOM 768 C C . LEU A 1 94 ? 17.715 2.082 -39.441 1.00 82.44 94 LEU A C 1
ATOM 770 O O . LEU A 1 94 ? 16.952 3.050 -39.419 1.00 82.44 94 LEU A O 1
ATOM 774 N N . LYS A 1 95 ? 17.635 1.136 -40.378 1.00 83.50 95 LYS A N 1
ATOM 775 C CA . LYS A 1 95 ? 16.714 1.165 -41.518 1.00 83.50 95 LYS A CA 1
ATOM 776 C C . LYS A 1 95 ? 15.593 0.145 -41.357 1.00 83.50 95 LYS A C 1
ATOM 778 O O . LYS A 1 95 ? 15.688 -0.851 -40.639 1.00 83.50 95 LYS A O 1
ATOM 783 N N . VAL A 1 96 ? 14.487 0.394 -42.054 1.00 76.06 96 VAL A N 1
ATOM 784 C CA . VAL A 1 96 ? 13.353 -0.539 -42.093 1.00 76.06 96 VAL A CA 1
ATOM 785 C C . VAL A 1 96 ? 13.812 -1.862 -42.712 1.00 76.06 96 VAL A C 1
ATOM 787 O O . VAL A 1 96 ? 14.274 -1.883 -43.849 1.00 76.06 96 VAL A O 1
ATOM 790 N N . GLY A 1 97 ? 13.655 -2.959 -41.967 1.00 77.75 97 GLY A N 1
ATOM 791 C CA . GLY A 1 97 ? 14.086 -4.303 -42.370 1.00 77.75 97 GLY A CA 1
ATOM 792 C C . GLY A 1 97 ? 15.351 -4.797 -41.665 1.00 77.75 97 GLY A C 1
ATOM 793 O O . GLY A 1 97 ? 15.634 -5.994 -41.723 1.00 77.75 97 GLY A O 1
ATOM 794 N N . ASP A 1 98 ? 16.065 -3.921 -40.952 1.00 84.44 98 ASP A N 1
ATOM 795 C CA . ASP A 1 98 ? 17.234 -4.322 -40.175 1.00 84.44 98 ASP A CA 1
ATOM 796 C C . ASP A 1 98 ? 16.850 -5.240 -39.010 1.00 84.44 98 ASP A C 1
ATOM 798 O O . ASP A 1 98 ? 15.774 -5.145 -38.406 1.00 84.44 98 ASP A O 1
ATOM 802 N N . THR A 1 99 ? 17.771 -6.136 -38.655 1.00 85.50 99 THR A N 1
ATOM 803 C CA . THR A 1 99 ? 17.618 -6.935 -37.439 1.00 85.50 99 THR A CA 1
ATOM 804 C C . THR A 1 99 ? 17.688 -6.006 -36.235 1.00 85.50 99 THR A C 1
ATOM 806 O O . THR A 1 99 ? 18.682 -5.313 -36.042 1.00 85.50 99 THR A O 1
ATOM 809 N N . ILE A 1 100 ? 16.648 -6.026 -35.397 1.00 82.75 100 ILE A N 1
ATOM 810 C CA . ILE A 1 100 ? 16.574 -5.193 -34.192 1.00 82.75 100 ILE A CA 1
ATOM 811 C C . ILE A 1 100 ? 17.815 -5.460 -33.321 1.00 82.75 100 ILE A C 1
ATOM 813 O O . ILE A 1 100 ? 18.033 -6.612 -32.938 1.00 82.75 100 ILE A O 1
ATOM 817 N N . PRO A 1 101 ? 18.621 -4.446 -32.973 1.00 85.50 101 PRO A N 1
ATOM 818 C CA . PRO A 1 101 ? 19.757 -4.626 -32.078 1.00 85.50 101 PRO A CA 1
ATOM 819 C C . PRO A 1 101 ? 19.348 -5.023 -30.653 1.00 85.50 101 PRO A C 1
ATOM 821 O O . PRO A 1 101 ? 18.244 -4.732 -30.184 1.00 85.50 101 PRO A O 1
ATOM 824 N N . ASP A 1 102 ? 20.269 -5.638 -29.909 1.00 83.44 102 ASP A N 1
ATOM 825 C CA . ASP A 1 102 ? 20.007 -6.086 -28.533 1.00 83.44 102 ASP A CA 1
ATOM 826 C C . ASP A 1 102 ? 19.635 -4.954 -27.570 1.00 83.44 102 ASP A C 1
ATOM 828 O O . ASP A 1 102 ? 18.824 -5.165 -26.666 1.00 83.44 102 ASP A O 1
ATOM 832 N N . TYR A 1 103 ? 20.183 -3.750 -27.755 1.00 84.62 103 TYR A N 1
ATOM 833 C CA . TYR A 1 103 ? 19.855 -2.608 -26.901 1.00 84.62 103 TYR A CA 1
ATOM 834 C C . TYR A 1 103 ? 18.403 -2.141 -27.114 1.00 84.62 103 TYR A C 1
ATOM 836 O O . TYR A 1 103 ? 17.702 -1.875 -26.137 1.00 84.62 103 TYR A O 1
ATOM 844 N N . LEU A 1 104 ? 17.899 -2.150 -28.359 1.00 85.00 104 LEU A N 1
ATOM 845 C CA . LEU A 1 104 ? 16.483 -1.894 -28.658 1.00 85.00 104 LEU A CA 1
ATOM 846 C C . LEU A 1 104 ? 15.575 -2.989 -28.072 1.00 85.00 104 LEU A C 1
ATOM 848 O O . LEU A 1 104 ? 14.525 -2.687 -27.495 1.00 85.00 104 LEU A O 1
ATOM 852 N N . ARG A 1 105 ? 15.986 -4.265 -28.153 1.00 85.06 105 ARG A N 1
ATOM 853 C CA . ARG A 1 105 ? 15.273 -5.378 -27.494 1.00 85.06 105 ARG A CA 1
ATOM 854 C C . ARG A 1 105 ? 15.213 -5.208 -25.973 1.00 85.06 105 ARG A C 1
ATOM 856 O O . ARG A 1 105 ? 14.168 -5.436 -25.371 1.00 85.06 105 ARG A O 1
ATOM 863 N N . ARG A 1 106 ? 16.305 -4.786 -25.327 1.00 84.25 106 ARG A N 1
ATOM 864 C CA . ARG A 1 106 ? 16.302 -4.481 -23.884 1.00 84.25 106 ARG A CA 1
ATOM 865 C C . ARG A 1 106 ? 15.363 -3.326 -23.557 1.00 84.25 106 ARG A C 1
ATOM 867 O O . ARG A 1 106 ? 14.582 -3.439 -22.619 1.00 84.25 106 ARG A O 1
ATOM 874 N N . MET A 1 107 ? 15.395 -2.248 -24.338 1.00 82.12 107 MET A N 1
ATOM 875 C CA . MET A 1 107 ? 14.530 -1.091 -24.105 1.00 82.12 107 MET A CA 1
ATOM 876 C C . MET A 1 107 ? 13.046 -1.416 -24.221 1.00 82.12 107 MET A C 1
ATOM 878 O O . MET A 1 107 ? 12.266 -0.989 -23.375 1.00 82.12 107 MET A O 1
ATOM 882 N N . THR A 1 108 ? 12.647 -2.190 -25.228 1.00 83.69 108 THR A N 1
ATOM 883 C CA . THR A 1 108 ? 11.251 -2.639 -25.352 1.00 83.69 108 THR A CA 1
ATOM 884 C C . THR A 1 108 ? 10.833 -3.460 -24.129 1.00 83.69 108 THR A C 1
ATOM 886 O O . THR A 1 108 ? 9.799 -3.168 -23.529 1.00 83.69 108 THR A O 1
ATOM 889 N N . ARG A 1 109 ? 11.703 -4.355 -23.640 1.00 84.88 109 ARG A N 1
ATOM 890 C CA . ARG A 1 109 ? 11.480 -5.098 -22.388 1.00 84.88 109 ARG A CA 1
ATOM 891 C C . ARG A 1 109 ? 11.397 -4.218 -21.139 1.00 84.88 109 ARG A C 1
ATOM 893 O O . ARG A 1 109 ? 10.720 -4.611 -20.196 1.00 84.88 109 ARG A O 1
ATOM 900 N N . ILE A 1 110 ? 12.013 -3.030 -21.095 1.00 85.44 110 ILE A N 1
ATOM 901 C CA . ILE A 1 110 ? 11.813 -2.087 -19.973 1.00 85.44 110 ILE A CA 1
ATOM 902 C C . ILE A 1 110 ? 10.332 -1.725 -19.852 1.00 85.44 110 ILE A C 1
ATOM 904 O O . ILE A 1 110 ? 9.821 -1.658 -18.737 1.00 85.44 110 ILE A O 1
ATOM 908 N N . PHE A 1 111 ? 9.623 -1.499 -20.960 1.00 80.94 111 PHE A N 1
ATOM 909 C CA . PHE A 1 111 ? 8.200 -1.148 -20.909 1.00 80.94 111 PHE A CA 1
ATOM 910 C C . PHE A 1 111 ? 7.340 -2.289 -20.365 1.00 80.94 111 PHE A C 1
ATOM 912 O O . PHE A 1 111 ? 6.396 -2.020 -19.619 1.00 80.94 111 PHE A O 1
ATOM 919 N N . ASP A 1 112 ? 7.718 -3.531 -20.663 1.00 80.25 112 ASP A N 1
ATOM 920 C CA . ASP A 1 112 ? 7.052 -4.723 -20.144 1.00 80.25 112 ASP A CA 1
ATOM 921 C C . ASP A 1 112 ? 7.378 -4.952 -18.670 1.00 80.25 112 ASP A C 1
ATOM 923 O O . ASP A 1 112 ? 6.492 -5.248 -17.865 1.00 80.25 112 ASP A O 1
ATOM 927 N N . GLU A 1 113 ? 8.651 -4.807 -18.296 1.00 83.94 113 GLU A N 1
ATOM 928 C CA . GLU A 1 113 ? 9.186 -5.278 -17.023 1.00 83.94 113 GLU A CA 1
ATOM 929 C C . GLU A 1 113 ? 9.249 -4.219 -15.920 1.00 83.94 113 GLU A C 1
ATOM 931 O O . GLU A 1 113 ? 9.241 -4.586 -14.739 1.00 83.94 113 GLU A O 1
ATOM 936 N N . ARG A 1 114 ? 9.257 -2.925 -16.270 1.00 85.06 114 ARG A N 1
ATOM 937 C CA . ARG A 1 114 ? 9.273 -1.834 -15.288 1.00 85.06 114 ARG A CA 1
ATOM 938 C C . ARG A 1 114 ? 8.077 -1.932 -14.357 1.00 85.06 114 ARG A C 1
ATOM 940 O O . ARG A 1 114 ? 6.962 -2.257 -14.768 1.00 85.06 114 ARG A O 1
ATOM 947 N N . ARG A 1 115 ? 8.292 -1.595 -13.093 1.00 85.94 115 ARG A N 1
ATOM 948 C CA . ARG A 1 115 ? 7.243 -1.541 -12.073 1.00 85.94 115 ARG A CA 1
ATOM 949 C C . ARG A 1 115 ? 7.096 -0.119 -11.563 1.00 85.94 115 ARG A C 1
ATOM 951 O O . ARG A 1 115 ? 8.088 0.534 -11.252 1.00 85.94 115 ARG A O 1
ATOM 958 N N . TYR A 1 116 ? 5.860 0.352 -11.488 1.00 88.44 116 TYR A N 1
ATOM 959 C CA . TYR A 1 116 ? 5.508 1.606 -10.843 1.00 88.44 116 TYR A CA 1
ATOM 960 C C . TYR A 1 116 ? 4.980 1.286 -9.451 1.00 88.44 116 TYR A C 1
ATOM 962 O O . TYR A 1 116 ? 3.797 1.014 -9.272 1.00 88.44 116 TYR A O 1
ATOM 970 N N . LEU A 1 117 ? 5.895 1.238 -8.486 1.00 90.75 117 LEU A N 1
ATOM 971 C CA . LEU A 1 117 ? 5.579 0.891 -7.107 1.00 90.75 117 LEU A CA 1
ATOM 972 C C . LEU A 1 117 ? 5.030 2.118 -6.389 1.00 90.75 117 LEU A C 1
ATOM 974 O O . LEU A 1 117 ? 5.682 3.163 -6.354 1.00 90.75 117 LEU A O 1
ATOM 978 N N . VAL A 1 118 ? 3.869 1.952 -5.769 1.00 93.62 118 VAL A N 1
ATOM 979 C CA . VAL A 1 118 ? 3.198 2.953 -4.942 1.00 93.62 118 VAL A CA 1
ATOM 980 C C . VAL A 1 118 ? 3.056 2.392 -3.536 1.00 93.62 118 VAL A C 1
ATOM 982 O O . VAL A 1 118 ? 2.639 1.250 -3.363 1.00 93.62 118 VAL A O 1
ATOM 985 N N . GLY A 1 119 ? 3.431 3.182 -2.534 1.00 95.06 119 GLY A N 1
ATOM 986 C CA . GLY A 1 119 ? 3.349 2.822 -1.126 1.00 95.06 119 GLY A CA 1
ATOM 987 C C . GLY A 1 119 ? 2.732 3.947 -0.314 1.00 95.06 119 GLY A C 1
ATOM 988 O O . GLY A 1 119 ? 3.211 5.081 -0.344 1.00 95.06 119 GLY A O 1
ATOM 989 N N . HIS A 1 120 ? 1.691 3.605 0.433 1.00 97.12 120 HIS A N 1
ATOM 990 C CA . HIS A 1 120 ? 1.038 4.451 1.417 1.00 97.12 120 HIS A CA 1
ATOM 991 C C . HIS A 1 120 ? 1.311 3.875 2.800 1.00 97.12 120 HIS A C 1
ATOM 993 O O . HIS A 1 120 ? 0.853 2.772 3.106 1.00 97.12 120 HIS A O 1
ATOM 999 N N . ILE A 1 121 ? 2.053 4.600 3.635 1.00 97.12 121 ILE A N 1
ATOM 1000 C CA . ILE A 1 121 ? 2.214 4.242 5.043 1.00 97.12 121 ILE A CA 1
ATOM 1001 C C . ILE A 1 121 ? 1.337 5.142 5.905 1.00 97.12 121 ILE A C 1
ATOM 1003 O O . ILE A 1 121 ? 1.367 6.366 5.782 1.00 97.12 121 ILE A O 1
ATOM 1007 N N . PHE A 1 122 ? 0.567 4.511 6.781 1.00 96.88 122 PHE A N 1
ATOM 1008 C CA . PHE A 1 122 ? -0.259 5.142 7.798 1.00 96.88 122 PHE A CA 1
ATOM 1009 C C . PHE A 1 122 ? 0.289 4.747 9.157 1.00 96.88 122 PHE A C 1
ATOM 1011 O O . PHE A 1 122 ? 0.580 3.569 9.368 1.00 96.88 122 PHE A O 1
ATOM 1018 N N . TYR A 1 123 ? 0.465 5.692 10.070 1.00 95.44 123 TYR A N 1
ATOM 1019 C CA . TYR A 1 123 ? 1.073 5.410 11.367 1.00 95.44 123 TYR A CA 1
ATOM 1020 C C . TYR A 1 123 ? 0.568 6.346 12.462 1.00 95.44 123 TYR A C 1
ATOM 1022 O O . TYR A 1 123 ? 0.199 7.489 12.201 1.00 95.44 123 TYR A O 1
ATOM 1030 N N . SER A 1 124 ? 0.542 5.855 13.697 1.00 92.56 124 SER A N 1
ATOM 1031 C CA . SER A 1 124 ? 0.282 6.673 14.881 1.00 92.56 124 SER A CA 1
ATOM 1032 C C . SER A 1 124 ? 1.491 7.554 15.211 1.00 92.56 124 SER A C 1
ATOM 1034 O O . SER A 1 124 ? 2.622 7.227 14.847 1.00 92.56 124 SER A O 1
ATOM 1036 N N . ALA A 1 125 ? 1.281 8.666 15.923 1.00 89.69 125 ALA A N 1
ATOM 1037 C CA . ALA A 1 125 ? 2.359 9.607 16.254 1.00 89.69 125 ALA A CA 1
ATOM 1038 C C . ALA A 1 125 ? 3.512 8.963 17.053 1.00 89.69 125 ALA A C 1
ATOM 1040 O O . ALA A 1 125 ? 4.670 9.347 16.900 1.00 89.69 125 ALA A O 1
ATOM 1041 N N . ASP A 1 126 ? 3.204 7.949 17.863 1.00 89.31 126 ASP A N 1
ATOM 1042 C CA . ASP A 1 126 ? 4.162 7.161 18.646 1.00 89.31 126 ASP A CA 1
ATOM 1043 C C . ASP A 1 126 ? 4.764 5.963 17.882 1.00 89.31 126 ASP A C 1
ATOM 1045 O O . ASP A 1 126 ? 5.559 5.217 18.448 1.00 89.31 126 ASP A O 1
ATOM 1049 N N . LEU A 1 127 ? 4.382 5.762 16.614 1.00 88.38 127 LEU A N 1
ATOM 1050 C CA . LEU A 1 127 ? 4.788 4.652 15.740 1.00 88.38 127 LEU A CA 1
ATOM 1051 C C . LEU A 1 127 ? 4.432 3.244 16.252 1.00 88.38 127 LEU A C 1
ATOM 1053 O O . LEU A 1 127 ? 4.845 2.255 15.644 1.00 88.38 127 LEU A O 1
ATOM 1057 N N . SER A 1 128 ? 3.638 3.130 17.322 1.00 87.50 128 SER A N 1
ATOM 1058 C CA . SER A 1 128 ? 3.240 1.838 17.895 1.00 87.50 128 SER A CA 1
ATOM 1059 C C . SER A 1 128 ? 2.314 1.050 16.969 1.00 87.50 128 SER A C 1
ATOM 1061 O O . SER A 1 128 ? 2.348 -0.180 16.955 1.00 87.50 128 SER A O 1
ATOM 1063 N N . ASN A 1 129 ? 1.531 1.758 16.151 1.00 91.81 129 ASN A N 1
ATOM 1064 C CA . ASN A 1 129 ? 0.649 1.183 15.154 1.00 91.81 129 ASN A CA 1
ATOM 1065 C C . ASN A 1 129 ? 0.967 1.774 13.787 1.00 91.81 129 ASN A C 1
ATOM 1067 O O . ASN A 1 129 ? 0.994 2.990 13.606 1.00 91.81 129 ASN A O 1
ATOM 1071 N N . TRP A 1 130 ? 1.177 0.907 12.803 1.00 95.19 130 TRP A N 1
ATOM 1072 C CA . TRP A 1 130 ? 1.436 1.330 11.435 1.00 95.19 130 TRP A CA 1
ATOM 1073 C C . TRP A 1 130 ? 0.960 0.300 10.413 1.00 95.19 130 TRP A C 1
ATOM 1075 O O . TRP A 1 130 ? 0.967 -0.904 10.673 1.00 95.19 130 TRP A O 1
ATOM 1085 N N . HIS A 1 131 ? 0.568 0.786 9.239 1.00 96.38 131 HIS A N 1
ATOM 1086 C CA . HIS A 1 131 ? 0.091 0.011 8.103 1.00 96.38 131 HIS A CA 1
ATOM 1087 C C . HIS A 1 131 ? 0.730 0.555 6.829 1.00 96.38 131 HIS A C 1
ATOM 1089 O O . HIS A 1 131 ? 0.516 1.707 6.468 1.00 96.38 131 HIS A O 1
ATOM 1095 N N . LEU A 1 132 ? 1.490 -0.280 6.132 1.00 96.19 132 LEU A N 1
ATOM 1096 C CA . LEU A 1 132 ? 1.947 -0.031 4.776 1.00 96.19 132 LEU A CA 1
ATOM 1097 C C . LEU A 1 132 ? 1.035 -0.784 3.805 1.00 96.19 132 LEU A C 1
ATOM 1099 O O . LEU A 1 132 ? 0.969 -2.017 3.821 1.00 96.19 132 LEU A O 1
ATOM 1103 N N . LEU A 1 133 ? 0.361 -0.023 2.950 1.00 95.88 133 LEU A N 1
ATOM 1104 C CA . LEU A 1 133 ? -0.348 -0.518 1.780 1.00 95.88 133 LEU A CA 1
ATOM 1105 C C . LEU A 1 133 ? 0.502 -0.207 0.556 1.00 95.88 133 LEU A C 1
ATOM 1107 O O . LEU A 1 133 ? 0.782 0.961 0.293 1.00 95.88 133 LEU A O 1
ATOM 1111 N N . TYR A 1 134 ? 0.918 -1.225 -0.189 1.00 94.25 134 TYR A N 1
ATOM 1112 C CA . TYR A 1 134 ? 1.670 -1.004 -1.420 1.00 94.25 134 TYR A CA 1
ATOM 1113 C C . TYR A 1 134 ? 1.191 -1.901 -2.552 1.00 94.25 134 TYR A C 1
ATOM 1115 O O . TYR A 1 134 ? 0.617 -2.965 -2.332 1.00 94.25 134 TYR A O 1
ATOM 1123 N N . PHE A 1 135 ? 1.397 -1.437 -3.772 1.00 92.75 135 PHE A N 1
ATOM 1124 C CA . PHE A 1 135 ? 0.997 -2.117 -4.996 1.00 92.75 135 PHE A CA 1
ATOM 1125 C C . PHE A 1 135 ? 1.791 -1.541 -6.164 1.00 92.75 135 PHE A C 1
ATOM 1127 O O . PHE A 1 135 ? 2.326 -0.432 -6.086 1.00 92.75 135 PHE A O 1
ATOM 1134 N N . ASP A 1 136 ? 1.851 -2.280 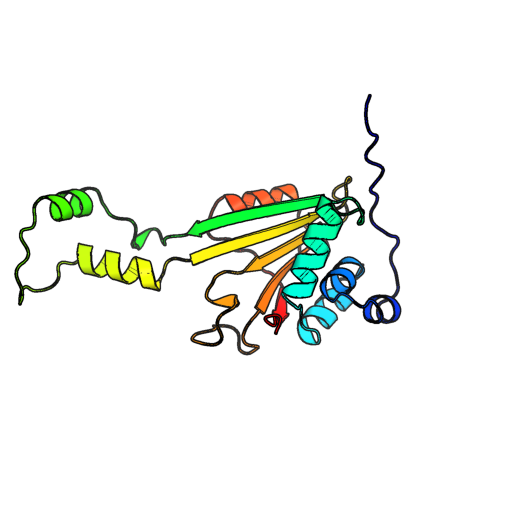-7.260 1.00 90.75 136 ASP A N 1
ATOM 1135 C CA . ASP A 1 136 ? 2.227 -1.740 -8.557 1.00 90.75 136 ASP A CA 1
ATOM 1136 C C . ASP A 1 136 ? 1.091 -1.824 -9.582 1.00 90.75 136 ASP A C 1
ATOM 1138 O O . ASP A 1 136 ? -0.037 -2.235 -9.294 1.00 90.75 136 ASP A O 1
ATOM 1142 N N . GLN A 1 137 ? 1.376 -1.383 -10.806 1.00 86.62 137 GLN A N 1
ATOM 1143 C CA . GLN A 1 137 ? 0.385 -1.354 -11.874 1.00 86.62 137 GLN A CA 1
ATOM 1144 C C . GLN A 1 137 ? -0.153 -2.745 -12.246 1.00 86.62 137 GLN A C 1
ATOM 1146 O O . GLN A 1 137 ? -1.263 -2.850 -12.767 1.00 86.62 137 GLN A O 1
ATOM 1151 N N . ARG A 1 138 ? 0.619 -3.813 -12.011 1.00 86.88 138 ARG A N 1
ATOM 1152 C CA . ARG A 1 138 ? 0.213 -5.192 -12.310 1.00 86.88 138 ARG A CA 1
ATOM 1153 C C . ARG A 1 138 ? -0.647 -5.765 -11.199 1.00 86.88 138 ARG A C 1
ATOM 1155 O O . ARG A 1 138 ? -1.586 -6.494 -11.504 1.00 86.88 138 ARG A O 1
ATOM 1162 N N . ASP A 1 139 ? -0.371 -5.403 -9.951 1.00 90.06 139 ASP A N 1
ATOM 1163 C CA . ASP A 1 139 ? -1.163 -5.848 -8.801 1.00 90.06 139 ASP A CA 1
ATOM 1164 C C . ASP A 1 139 ? -2.615 -5.363 -8.901 1.00 90.06 139 ASP A C 1
ATOM 1166 O O . ASP A 1 139 ? -3.531 -6.091 -8.530 1.00 90.06 139 ASP A O 1
ATOM 1170 N N . LEU A 1 140 ? -2.841 -4.182 -9.490 1.00 89.25 140 LEU A N 1
ATOM 1171 C CA . LEU A 1 140 ? -4.174 -3.619 -9.750 1.00 89.25 140 LEU A CA 1
ATOM 1172 C C . LEU A 1 140 ? -4.788 -4.036 -11.098 1.00 89.25 140 LEU A C 1
ATOM 1174 O O . LEU A 1 140 ? -5.931 -3.682 -11.400 1.00 89.25 140 LEU A O 1
ATOM 1178 N N . SER A 1 141 ? -4.039 -4.747 -11.940 1.00 85.19 141 SER A N 1
ATOM 1179 C CA . SER A 1 141 ? -4.502 -5.155 -13.265 1.00 85.19 141 SER A CA 1
ATOM 1180 C C . SER A 1 141 ? -5.438 -6.360 -13.175 1.00 85.19 141 SER A C 1
ATOM 1182 O O . SER A 1 141 ? -5.231 -7.279 -12.381 1.00 85.19 141 SER A O 1
ATOM 1184 N N . THR A 1 142 ? -6.447 -6.393 -14.047 1.00 81.25 142 THR A N 1
ATOM 1185 C CA . THR A 1 142 ? -7.281 -7.583 -14.285 1.00 81.25 142 THR A CA 1
ATOM 1186 C C . THR A 1 142 ? -6.632 -8.569 -15.258 1.00 81.25 142 THR A C 1
ATOM 1188 O O . THR A 1 142 ? -7.051 -9.719 -15.339 1.00 81.25 142 THR A O 1
ATOM 1191 N N . ARG A 1 143 ? -5.600 -8.138 -15.995 1.00 77.56 143 ARG A N 1
ATOM 1192 C CA . ARG A 1 143 ? -4.828 -8.956 -16.942 1.00 77.56 143 ARG A CA 1
ATOM 1193 C C . ARG A 1 143 ? -3.429 -9.226 -16.402 1.00 77.56 143 ARG A C 1
ATOM 1195 O O . ARG A 1 143 ? -2.802 -8.312 -15.868 1.00 77.56 143 ARG A O 1
ATOM 1202 N N . ASN A 1 144 ? -2.928 -10.447 -16.595 1.00 73.31 144 ASN A N 1
ATOM 1203 C CA . ASN A 1 144 ? -1.591 -10.875 -16.158 1.00 73.31 144 ASN A CA 1
ATOM 1204 C C . ASN A 1 144 ? -1.321 -10.616 -14.663 1.00 73.31 144 ASN A C 1
ATOM 1206 O O . ASN A 1 144 ? -0.191 -10.323 -14.267 1.00 73.31 144 ASN A O 1
ATOM 1210 N N . ASN A 1 145 ? -2.368 -10.704 -13.836 1.00 81.00 145 ASN A N 1
ATOM 12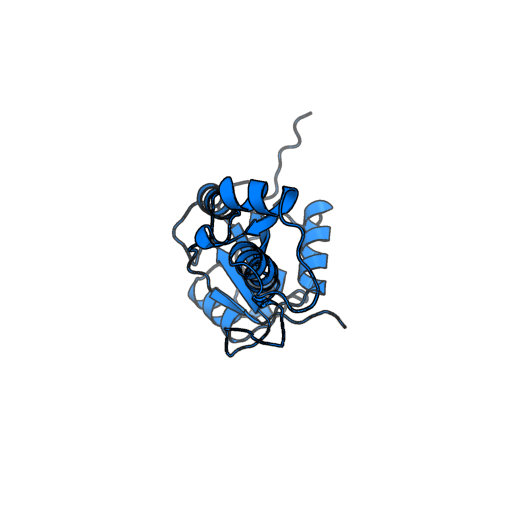11 C CA . ASN A 1 145 ? -2.221 -10.638 -12.391 1.00 81.00 145 ASN A CA 1
ATOM 1212 C C . ASN A 1 145 ? -1.651 -11.967 -11.893 1.00 81.00 145 ASN A C 1
ATOM 1214 O O . ASN A 1 145 ? -2.180 -13.033 -12.199 1.00 81.00 145 ASN A O 1
ATOM 1218 N N . HIS A 1 146 ? -0.558 -11.898 -11.143 1.00 83.00 146 HIS A N 1
ATOM 1219 C CA . HIS A 1 146 ? 0.121 -13.084 -10.637 1.00 83.00 146 HIS A CA 1
ATOM 1220 C C . HIS A 1 146 ? -0.604 -13.711 -9.434 1.00 83.00 146 HIS A C 1
ATOM 1222 O O . HIS A 1 146 ? -0.333 -14.859 -9.083 1.00 83.00 146 HIS A O 1
ATOM 1228 N N . TRP A 1 147 ? -1.521 -12.979 -8.794 1.00 86.88 147 TRP A N 1
ATOM 1229 C CA . TRP A 1 147 ? -2.324 -13.488 -7.692 1.00 86.88 147 TRP A CA 1
ATOM 1230 C C . TRP A 1 147 ? -3.673 -14.009 -8.190 1.00 86.88 147 TRP A C 1
ATOM 1232 O O . TRP A 1 147 ? -4.434 -13.296 -8.842 1.00 86.88 147 TRP A O 1
ATOM 1242 N N . ALA A 1 148 ? -4.015 -15.242 -7.805 1.00 84.25 148 ALA A N 1
ATOM 1243 C CA . ALA A 1 148 ? -5.266 -15.894 -8.203 1.00 84.25 148 ALA A CA 1
ATOM 1244 C C . ALA A 1 148 ? -6.533 -15.138 -7.751 1.00 84.25 148 ALA A C 1
ATOM 1246 O O . ALA A 1 148 ? -7.591 -15.295 -8.351 1.00 84.25 148 ALA A O 1
ATOM 1247 N N . GLY A 1 149 ? -6.435 -14.307 -6.706 1.00 81.56 149 GLY A N 1
ATOM 1248 C CA . GLY A 1 149 ? -7.538 -13.465 -6.235 1.00 81.56 149 GLY A CA 1
ATOM 1249 C C . GLY A 1 149 ? -7.787 -12.202 -7.073 1.00 81.56 149 GLY A C 1
ATOM 1250 O O . GLY A 1 149 ? -8.718 -11.460 -6.760 1.00 81.56 149 GLY A O 1
ATOM 1251 N N . GLY A 1 150 ? -6.987 -11.958 -8.119 1.00 89.75 150 GLY A N 1
ATOM 1252 C CA . GLY A 1 150 ? -7.123 -10.824 -9.032 1.00 89.75 150 GLY A CA 1
ATOM 1253 C C . GLY A 1 150 ? -6.488 -9.535 -8.505 1.00 89.75 150 GLY A C 1
ATOM 1254 O O . GLY A 1 150 ? -5.439 -9.562 -7.865 1.00 89.75 150 GLY A O 1
ATOM 1255 N N . SER A 1 151 ? -7.119 -8.392 -8.793 1.00 93.25 151 SER A N 1
ATOM 1256 C CA . SER A 1 151 ? -6.638 -7.076 -8.352 1.00 93.25 151 SER A CA 1
ATOM 1257 C C . SER A 1 151 ? -6.493 -7.016 -6.828 1.00 93.25 151 SER A C 1
ATOM 1259 O O . SER A 1 151 ? -7.421 -7.367 -6.090 1.00 93.25 151 SER A O 1
ATOM 1261 N N . HIS A 1 152 ? -5.338 -6.567 -6.344 1.00 94.19 152 HIS A N 1
ATOM 1262 C CA . HIS A 1 152 ? -5.008 -6.587 -4.925 1.00 94.19 152 HIS A CA 1
ATOM 1263 C C . HIS A 1 152 ? -4.020 -5.503 -4.511 1.00 94.19 152 HIS A C 1
ATOM 1265 O O . HIS A 1 152 ? -3.379 -4.858 -5.334 1.00 94.19 152 HIS A O 1
ATOM 1271 N N . VAL A 1 153 ? -3.909 -5.322 -3.196 1.00 94.25 153 VAL A N 1
ATOM 1272 C CA . VAL A 1 153 ? -2.843 -4.545 -2.564 1.00 94.25 153 VAL A CA 1
ATOM 1273 C C . VAL A 1 153 ? -2.119 -5.412 -1.543 1.00 94.25 153 VAL A C 1
ATOM 1275 O O . VAL A 1 153 ? -2.721 -6.278 -0.895 1.00 94.25 153 VAL A O 1
ATOM 1278 N N . HIS A 1 154 ? -0.824 -5.175 -1.393 1.00 94.44 154 HIS A N 1
ATOM 1279 C CA . HIS A 1 154 ? -0.026 -5.769 -0.338 1.00 94.44 154 HIS A CA 1
ATOM 1280 C C . HIS A 1 154 ? -0.219 -4.989 0.962 1.00 94.44 154 HIS A C 1
ATOM 1282 O O . HIS A 1 154 ? -0.186 -3.760 0.981 1.00 94.44 154 HIS A O 1
ATOM 1288 N N . VAL A 1 155 ? -0.392 -5.723 2.056 1.00 95.62 155 VAL A N 1
ATOM 1289 C CA . VAL A 1 155 ? -0.556 -5.208 3.412 1.00 95.62 155 VAL A CA 1
ATOM 1290 C C . VAL A 1 155 ? 0.601 -5.700 4.262 1.00 95.62 155 VAL A C 1
ATOM 1292 O O . VAL A 1 155 ? 0.774 -6.905 4.469 1.00 95.62 155 VAL A O 1
ATOM 1295 N N . VAL A 1 156 ? 1.359 -4.756 4.802 1.00 94.94 156 VAL A N 1
ATOM 1296 C CA . VAL A 1 156 ? 2.393 -4.993 5.808 1.00 94.94 156 VAL A CA 1
ATOM 1297 C C . VAL A 1 156 ? 2.079 -4.093 6.994 1.00 94.94 156 VAL A C 1
ATOM 1299 O O . VAL A 1 156 ? 1.737 -2.931 6.821 1.00 94.94 156 VAL A O 1
ATOM 1302 N N . ASN A 1 157 ? 2.133 -4.621 8.210 1.00 94.81 157 ASN A N 1
ATOM 1303 C CA . ASN A 1 157 ? 1.814 -3.851 9.409 1.00 94.81 157 ASN A CA 1
ATOM 1304 C C . ASN A 1 157 ? 2.570 -4.377 10.631 1.00 94.81 157 ASN A C 1
ATOM 1306 O O . ASN A 1 157 ? 3.137 -5.474 10.602 1.00 94.81 157 ASN A O 1
ATOM 1310 N N . TRP A 1 158 ? 2.484 -3.628 11.726 1.00 93.38 158 TRP A N 1
ATOM 1311 C CA . TRP A 1 158 ? 3.133 -3.935 13.005 1.00 93.38 158 TRP A CA 1
ATOM 1312 C C . TRP A 1 158 ? 2.791 -5.325 13.585 1.00 93.38 158 TRP A C 1
ATOM 1314 O O . TRP A 1 158 ? 3.572 -5.906 14.335 1.00 93.38 158 TRP A O 1
ATOM 1324 N N . LEU A 1 159 ? 1.639 -5.904 13.217 1.00 92.19 159 LEU A N 1
ATOM 1325 C CA . LEU A 1 159 ? 1.217 -7.248 13.640 1.00 92.19 159 LEU A CA 1
ATOM 1326 C C . LEU A 1 159 ? 1.777 -8.371 12.762 1.00 92.19 159 LEU A C 1
ATOM 1328 O O . LEU A 1 159 ? 1.936 -9.516 13.205 1.00 92.19 159 LEU A O 1
ATOM 1332 N N . THR A 1 160 ? 1.973 -8.100 11.475 1.00 87.56 160 THR A N 1
ATOM 1333 C CA . THR A 1 160 ? 2.342 -9.121 10.488 1.00 87.56 160 THR A CA 1
ATOM 1334 C C . THR A 1 160 ? 3.844 -9.304 10.431 1.00 87.56 160 THR A C 1
ATOM 1336 O O . THR A 1 160 ? 4.290 -10.458 10.391 1.00 87.56 160 THR A O 1
ATOM 1339 N N . VAL A 1 161 ? 4.593 -8.206 10.543 1.00 85.50 161 VAL A N 1
ATOM 1340 C CA . VAL A 1 161 ? 6.053 -8.188 10.580 1.00 85.50 161 VAL A CA 1
ATOM 1341 C C . VAL A 1 161 ? 6.532 -7.615 11.912 1.00 85.50 161 VAL A C 1
ATOM 1343 O O . VAL A 1 161 ? 6.074 -6.571 12.358 1.00 85.50 161 VAL A O 1
ATOM 1346 N N . ARG A 1 162 ? 7.466 -8.308 12.570 1.00 84.50 162 ARG A N 1
ATOM 1347 C CA . ARG A 1 162 ? 8.099 -7.839 13.816 1.00 84.50 162 ARG A CA 1
ATOM 1348 C C . ARG A 1 162 ? 9.200 -6.826 13.491 1.00 84.50 162 ARG A C 1
ATOM 1350 O O . ARG A 1 162 ? 10.375 -7.100 13.711 1.00 84.50 162 ARG A O 1
ATOM 1357 N N . ARG A 1 163 ? 8.831 -5.719 12.847 1.00 87.88 163 ARG A N 1
ATOM 1358 C CA . ARG A 1 163 ? 9.757 -4.696 12.345 1.00 87.88 163 ARG A CA 1
ATOM 1359 C C . ARG A 1 163 ? 9.215 -3.301 12.632 1.00 87.88 163 ARG A C 1
ATOM 1361 O O . ARG A 1 163 ? 8.007 -3.117 12.746 1.00 87.88 163 ARG A O 1
ATOM 1368 N N . ASP A 1 164 ? 10.125 -2.344 12.739 1.00 90.19 164 ASP A N 1
ATOM 1369 C CA . ASP A 1 164 ? 9.801 -0.934 12.942 1.00 90.19 164 ASP A CA 1
ATOM 1370 C C . ASP A 1 164 ? 9.267 -0.275 11.655 1.00 90.19 164 ASP A C 1
ATOM 1372 O O . ASP A 1 164 ? 9.683 -0.625 10.545 1.00 90.19 164 ASP A O 1
ATOM 1376 N N . ALA A 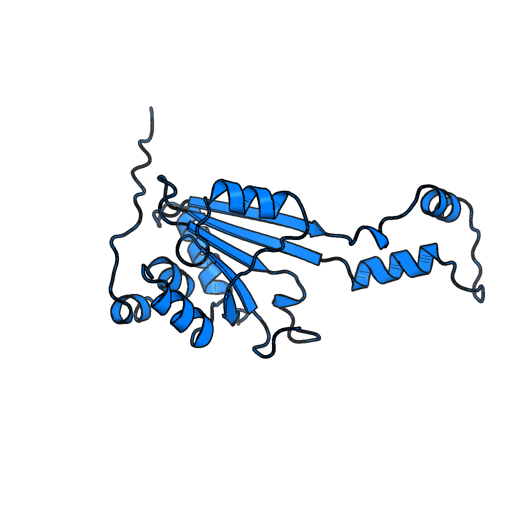1 165 ? 8.366 0.700 11.812 1.00 92.12 165 ALA A N 1
ATOM 1377 C CA . ALA A 1 165 ? 7.750 1.425 10.703 1.00 92.12 165 ALA A CA 1
ATOM 1378 C C 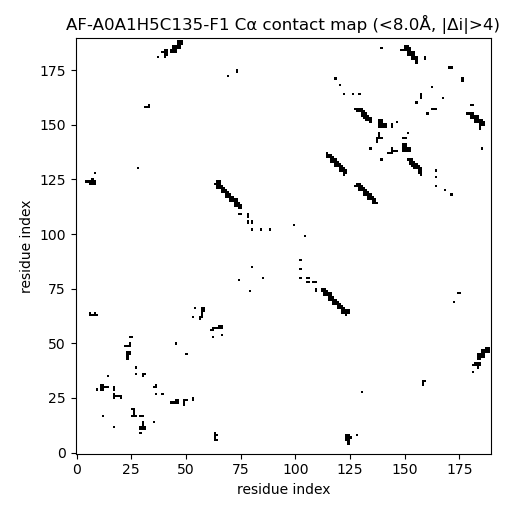. ALA A 1 165 ? 8.784 2.146 9.826 1.00 92.12 165 ALA A C 1
ATOM 1380 O O . ALA A 1 165 ? 8.665 2.125 8.601 1.00 92.12 165 ALA A O 1
ATOM 1381 N N . LYS A 1 166 ? 9.804 2.772 10.433 1.00 92.06 166 LYS A N 1
ATOM 1382 C CA . LYS A 1 166 ? 10.851 3.507 9.708 1.00 92.06 166 LYS A CA 1
ATOM 1383 C C . LYS A 1 166 ? 11.699 2.549 8.895 1.00 92.06 166 LYS A C 1
ATOM 1385 O O . LYS A 1 166 ? 11.894 2.794 7.715 1.00 92.06 166 LYS A O 1
ATOM 1390 N N . VAL A 1 167 ? 12.103 1.426 9.486 1.00 90.56 167 VAL A N 1
ATOM 1391 C CA . VAL A 1 167 ? 12.888 0.391 8.793 1.00 90.56 167 VAL A CA 1
ATOM 1392 C C . VAL A 1 167 ? 12.127 -0.159 7.583 1.00 90.56 167 VAL A C 1
ATOM 1394 O O . VAL A 1 167 ? 12.692 -0.318 6.504 1.00 90.56 167 VAL A O 1
ATOM 1397 N N . VAL A 1 168 ? 10.833 -0.442 7.744 1.00 90.88 168 VAL A N 1
ATOM 1398 C CA . VAL A 1 168 ? 9.981 -0.929 6.648 1.00 90.88 168 VAL A CA 1
ATOM 1399 C C . VAL A 1 168 ? 9.802 0.143 5.571 1.00 90.88 168 VAL A C 1
ATOM 1401 O O . VAL A 1 168 ? 9.857 -0.160 4.380 1.00 90.88 168 VAL A O 1
ATOM 1404 N N . TRP A 1 169 ? 9.631 1.403 5.972 1.00 92.94 169 TRP A N 1
ATOM 1405 C CA . TRP A 1 169 ? 9.529 2.526 5.045 1.00 92.94 169 TRP A CA 1
ATOM 1406 C C . TRP A 1 169 ? 10.830 2.767 4.271 1.00 92.94 169 TRP A C 1
ATOM 1408 O O . TRP A 1 169 ? 10.803 2.981 3.062 1.00 92.94 169 TRP A O 1
ATOM 1418 N N . GLU A 1 170 ? 11.976 2.696 4.941 1.00 91.12 170 GLU A N 1
ATOM 1419 C CA . GLU A 1 170 ? 13.301 2.806 4.332 1.00 91.12 170 GLU A CA 1
ATOM 1420 C C . GLU A 1 170 ? 13.564 1.666 3.350 1.00 91.12 170 GLU A C 1
ATOM 1422 O O . GLU A 1 170 ? 13.996 1.930 2.231 1.00 91.12 170 GLU A O 1
ATOM 1427 N N . GLU A 1 171 ? 13.220 0.421 3.691 1.00 89.50 171 GLU A N 1
ATOM 1428 C CA . GLU A 1 171 ? 13.321 -0.702 2.751 1.00 89.50 171 GLU A CA 1
ATOM 1429 C C . GLU A 1 171 ? 12.422 -0.499 1.527 1.00 89.50 171 GLU A C 1
ATOM 1431 O O . GLU A 1 171 ? 12.861 -0.703 0.390 1.00 89.50 171 GLU A O 1
ATOM 1436 N N . PHE A 1 172 ? 11.185 -0.034 1.737 1.00 89.56 172 PHE A N 1
ATOM 1437 C CA . PHE A 1 172 ? 10.303 0.325 0.631 1.00 89.56 172 PHE A CA 1
ATOM 1438 C C . PHE A 1 172 ? 10.919 1.411 -0.260 1.00 89.56 172 PHE A C 1
ATOM 1440 O O . PHE A 1 172 ? 10.671 1.417 -1.464 1.00 89.56 172 PHE A O 1
ATOM 1447 N N . ASN A 1 173 ? 11.753 2.295 0.287 1.00 88.31 173 ASN A N 1
ATOM 1448 C CA . ASN A 1 173 ? 12.443 3.333 -0.473 1.00 88.31 173 ASN A CA 1
ATOM 1449 C C . ASN A 1 173 ? 13.729 2.829 -1.162 1.00 88.31 173 ASN A C 1
ATOM 1451 O O . ASN A 1 173 ? 14.040 3.306 -2.254 1.00 88.31 173 ASN A O 1
ATOM 1455 N N . ALA A 1 174 ? 14.446 1.862 -0.578 1.00 82.31 174 ALA A N 1
ATOM 1456 C CA . ALA A 1 174 ? 15.826 1.509 -0.940 1.00 82.31 174 ALA A CA 1
ATOM 1457 C C . ALA A 1 174 ? 15.994 0.579 -2.160 1.00 82.31 174 ALA A C 1
ATOM 1459 O O . ALA A 1 174 ? 17.032 0.610 -2.810 1.00 82.31 174 ALA A O 1
ATOM 1460 N N . GLY A 1 175 ? 15.008 -0.250 -2.519 1.00 70.12 175 GLY A N 1
ATOM 1461 C CA . GLY A 1 175 ? 15.152 -1.168 -3.670 1.00 70.12 175 GLY A CA 1
ATOM 1462 C C . GLY A 1 175 ? 13.952 -2.091 -3.847 1.00 70.12 175 GLY A C 1
ATOM 1463 O O . GLY A 1 175 ? 12.965 -1.884 -3.151 1.00 70.12 175 GLY A O 1
ATOM 1464 N N . LYS A 1 176 ? 13.986 -3.073 -4.765 1.00 65.44 176 LYS A N 1
ATOM 1465 C CA . LYS A 1 176 ? 12.870 -4.028 -4.961 1.00 65.44 176 LYS A CA 1
ATOM 1466 C C . LYS A 1 176 ? 12.438 -4.582 -3.595 1.00 65.44 176 LYS A C 1
ATOM 1468 O O . LYS A 1 176 ? 13.231 -5.288 -2.974 1.00 65.44 176 LYS A O 1
ATOM 1473 N N . PRO A 1 177 ? 11.227 -4.270 -3.112 1.00 64.06 177 PRO A N 1
ATOM 1474 C CA . PRO A 1 177 ? 10.867 -4.615 -1.755 1.00 64.06 177 PRO A CA 1
ATOM 1475 C C . PRO A 1 177 ? 10.638 -6.123 -1.702 1.00 64.06 177 PRO A C 1
ATOM 1477 O O . PRO A 1 177 ? 9.660 -6.628 -2.248 1.00 64.06 177 PRO A O 1
ATOM 1480 N N . HIS A 1 178 ? 11.543 -6.853 -1.053 1.00 64.69 178 HIS A N 1
ATOM 1481 C CA . HIS A 1 178 ? 11.348 -8.261 -0.699 1.00 64.69 178 HIS A CA 1
ATOM 1482 C C . HIS A 1 178 ? 10.527 -8.353 0.595 1.00 64.69 178 HIS A C 1
ATOM 1484 O O . HIS A 1 178 ? 10.851 -9.080 1.533 1.00 64.69 178 HIS A O 1
ATOM 1490 N N . MET A 1 179 ? 9.433 -7.595 0.648 1.00 71.31 179 MET A N 1
ATOM 1491 C CA . MET A 1 179 ? 8.569 -7.551 1.813 1.00 71.31 179 MET A CA 1
ATOM 1492 C C . MET A 1 179 ? 7.517 -8.650 1.701 1.00 71.31 179 MET A C 1
ATOM 1494 O O . MET A 1 179 ? 6.673 -8.649 0.808 1.00 71.31 179 MET A O 1
ATOM 1498 N N . SER A 1 180 ? 7.575 -9.617 2.616 1.00 70.25 180 SER A N 1
ATOM 1499 C CA . SER A 1 180 ? 6.535 -10.635 2.757 1.00 70.25 180 SER A CA 1
ATOM 1500 C C . SER A 1 180 ? 5.297 -10.015 3.412 1.00 70.25 180 SER A C 1
ATOM 1502 O O . SER A 1 180 ? 5.198 -9.901 4.633 1.00 70.25 180 SER A O 1
ATOM 1504 N N . GLY A 1 181 ? 4.359 -9.567 2.578 1.00 82.44 181 GLY A N 1
ATOM 1505 C CA . GLY A 1 181 ? 3.072 -9.013 2.998 1.00 82.44 181 GLY A CA 1
ATOM 1506 C C . GLY A 1 181 ? 1.912 -10.001 2.889 1.00 82.44 181 GLY A C 1
ATOM 1507 O O . GLY A 1 181 ? 2.024 -11.091 2.327 1.00 82.44 181 GLY A O 1
ATOM 1508 N N . LEU A 1 182 ? 0.764 -9.600 3.430 1.00 93.62 182 LEU A N 1
ATOM 1509 C CA . LEU A 1 182 ? -0.523 -10.213 3.105 1.00 93.62 182 LEU A CA 1
ATOM 1510 C C . LEU A 1 182 ? -1.082 -9.567 1.835 1.00 93.62 182 LEU A C 1
ATOM 1512 O O . LEU A 1 182 ? -0.820 -8.400 1.578 1.00 93.62 182 LEU A O 1
ATOM 1516 N N . HIS A 1 183 ? -1.892 -10.293 1.073 1.00 94.62 183 HIS A N 1
ATOM 1517 C CA . HIS A 1 183 ? -2.656 -9.721 -0.039 1.00 94.62 183 HIS A CA 1
ATOM 1518 C C . HIS A 1 183 ? -4.091 -9.485 0.418 1.00 94.62 183 HIS A C 1
ATOM 1520 O O . HIS A 1 183 ? -4.659 -10.347 1.089 1.00 94.62 183 HIS A O 1
ATOM 1526 N N . VAL A 1 184 ? -4.681 -8.355 0.041 1.00 95.31 184 VAL A N 1
ATOM 1527 C CA . VAL A 1 184 ? -6.122 -8.108 0.176 1.00 95.31 184 VAL A CA 1
ATOM 1528 C C . VAL A 1 184 ? -6.683 -7.674 -1.168 1.00 95.31 184 VAL A C 1
ATOM 1530 O O . VAL A 1 184 ? -6.062 -6.879 -1.877 1.00 95.31 184 VAL A O 1
ATOM 1533 N N . ARG A 1 185 ? -7.857 -8.205 -1.528 1.00 95.38 185 ARG A N 1
ATOM 1534 C CA . ARG A 1 185 ? -8.537 -7.842 -2.777 1.00 95.38 185 ARG A CA 1
ATOM 1535 C C . ARG A 1 185 ? -8.752 -6.338 -2.837 1.00 95.38 185 ARG A C 1
ATOM 1537 O O . ARG A 1 185 ? -9.147 -5.727 -1.844 1.00 95.38 185 ARG A O 1
ATOM 1544 N N . CYS A 1 186 ? -8.567 -5.763 -4.015 1.00 93.00 186 CYS A N 1
ATOM 1545 C CA . CYS A 1 186 ? -8.771 -4.346 -4.263 1.00 93.00 186 CYS A CA 1
ATOM 1546 C C . CYS A 1 186 ? -9.740 -4.152 -5.426 1.00 93.00 186 CYS A C 1
ATOM 1548 O O . CYS A 1 186 ? -9.519 -4.695 -6.511 1.00 93.00 186 CYS A O 1
ATOM 1550 N N . LYS A 1 187 ? -10.793 -3.359 -5.211 1.00 90.50 187 LYS A N 1
ATOM 1551 C CA . LYS A 1 187 ? -11.734 -2.961 -6.261 1.00 90.50 187 LYS A CA 1
ATOM 1552 C C . LYS A 1 187 ? -11.542 -1.493 -6.622 1.00 90.50 187 LYS A C 1
ATOM 1554 O O . LYS A 1 187 ? -11.369 -0.644 -5.744 1.00 90.50 187 LYS A O 1
ATOM 1559 N N . ARG A 1 188 ? -11.612 -1.193 -7.919 1.00 77.88 188 ARG A N 1
ATOM 1560 C CA . ARG A 1 188 ? -11.782 0.184 -8.391 1.00 77.88 188 ARG A CA 1
ATOM 1561 C C . ARG A 1 188 ? -13.145 0.704 -7.932 1.00 77.88 188 ARG A C 1
ATOM 1563 O O . ARG A 1 188 ? -14.112 -0.059 -7.916 1.00 77.88 188 ARG A O 1
ATOM 1570 N N . GLY A 1 189 ? -13.188 1.969 -7.517 1.00 63.22 189 GLY A N 1
ATOM 1571 C CA . GLY A 1 189 ? -14.458 2.676 -7.369 1.00 63.22 189 GLY A CA 1
ATOM 1572 C C . GLY A 1 189 ? -15.142 2.742 -8.733 1.00 63.22 189 GLY A C 1
ATOM 1573 O O . GLY A 1 189 ? -14.447 2.889 -9.741 1.00 63.22 189 GLY A O 1
ATOM 1574 N N . VAL A 1 190 ? -16.458 2.533 -8.748 1.00 45.00 190 VAL A N 1
ATOM 1575 C CA . VAL A 1 190 ? -17.306 2.797 -9.920 1.00 45.00 190 VAL A CA 1
ATOM 1576 C C . VAL A 1 190 ? -17.515 4.298 -10.019 1.00 45.00 190 VAL A C 1
ATOM 1578 O O . VAL A 1 190 ? -17.734 4.899 -8.942 1.00 45.00 190 VAL A O 1
#

Solvent-accessible surface area (backbone atoms only — not comparable to full-atom values): 10976 Å² total; per-residue (Å²): 135,84,79,78,79,78,34,56,67,77,80,83,52,52,72,72,61,25,67,67,47,91,40,49,50,60,27,60,74,39,50,86,43,54,69,52,48,55,48,46,32,72,74,46,61,37,42,50,54,37,49,50,52,51,50,51,32,24,78,70,60,76,37,49,38,47,74,49,78,50,74,47,82,45,68,58,77,94,47,57,81,48,74,67,41,56,50,46,72,74,69,64,85,84,56,97,86,60,81,80,51,69,58,59,55,35,52,56,45,39,74,74,63,43,37,52,40,38,38,40,39,37,27,21,72,84,55,79,46,38,40,38,43,32,39,36,66,46,37,60,21,88,63,89,36,90,46,93,82,40,22,29,35,34,42,40,30,52,68,79,41,98,58,57,64,65,62,54,51,48,44,62,69,71,48,89,65,86,69,90,52,47,60,25,32,41,42,80,66,130

Mean predicted aligned error: 7.3 Å

Secondary structure (DSSP, 8-state):
-------PPPPPPPHHHHHHSS-HHHHHHT--SHHHHHHHHHH-EEEHHHHHHHHHHHHTTSSS-EEEEEEEEE--GGGSPPHHHHHHHHH----TTPPPPHHHHHHHHHHHH-EEEEEEEEE-TTSSSEEEEEE-TTTT-SSS-SSTT-SEEEEEETTTSSS-HHHHHHHHHHSS----PEEEEEE---

Radius of gyration: 20.81 Å; Cα contacts (8 Å, |Δi|>4): 278; chains: 1; bounding box: 47×43×64 Å